Protein AF-W5WDK4-F1 (afdb_monomer_lite)

Foldseek 3Di:
DDPVPADPVLVVLCQQLQWDWDWDDPQTKIFIFHPPVDPVGHTFKMWTWDAQPVDGPDIFIKIWGFAQDPDPCLLQLPDGTGIDIDPPDGHRDPNVRSVVNLQGTADLSVVNVVCVVVVWWKKWKWADDPVVLVVQCPDPPDPAWHRPPNRMIMHTSSRLRRQSSHVVDPFHATPQRFTRRDPPDGTIRIDMDID

pLDDT: mean 88.25, std 6.99, range [55.81, 96.75]

Organism: NCBI:txid1449976

Secondary structure (DSSP, 8-state):
--GGG--HHHHHHHHHTTEEEEEETTTTEEEEEE--SSTT-EEEEEEEEEE-SSSTT-EEEEEEEE----STTGGGT-SPPPEEE-SS--BSSHHHHHHHHHHH---THHHHHHHHHHT--EEEEEE--HHHHHHHHH--SSS-EEE-STTEEEEEHHHHHHHHH-TTSSSEE-TT-EEESSTTSPPEEPEEEE-

Structure (mmCIF, N/CA/C/O backbone):
data_AF-W5WDK4-F1
#
_entry.id   AF-W5WDK4-F1
#
loop_
_atom_site.group_PDB
_atom_site.id
_atom_site.type_symbol
_atom_site.label_atom_id
_atom_site.label_alt_id
_atom_site.label_comp_id
_atom_site.label_asym_id
_atom_site.label_entity_id
_atom_site.label_seq_id
_atom_site.pdbx_PDB_ins_code
_atom_site.Cartn_x
_atom_site.Cartn_y
_atom_site.Cartn_z
_atom_site.occupancy
_atom_site.B_iso_or_equiv
_atom_site.auth_seq_id
_atom_site.auth_comp_id
_atom_site.auth_asym_id
_atom_site.auth_atom_id
_atom_site.pdbx_PDB_model_num
ATOM 1 N N . MET A 1 1 ? 22.096 -3.870 -14.229 1.00 55.81 1 MET A N 1
ATOM 2 C CA . MET A 1 1 ? 22.171 -3.497 -12.802 1.00 55.81 1 MET A CA 1
ATOM 3 C C . MET A 1 1 ? 21.581 -4.644 -11.995 1.00 55.81 1 MET A C 1
ATOM 5 O O . MET A 1 1 ? 20.632 -5.250 -12.476 1.00 55.81 1 MET A O 1
ATOM 9 N N . ASP A 1 2 ? 22.189 -5.008 -10.868 1.00 69.50 2 ASP A N 1
ATOM 10 C CA . ASP A 1 2 ? 21.739 -6.105 -9.997 1.00 69.50 2 ASP A CA 1
ATOM 11 C C . ASP A 1 2 ? 20.826 -5.530 -8.900 1.00 69.50 2 ASP A C 1
ATOM 13 O O . ASP A 1 2 ? 21.158 -4.492 -8.326 1.00 69.50 2 ASP A O 1
ATOM 17 N N . ILE A 1 3 ? 19.711 -6.197 -8.581 1.00 75.00 3 ILE A N 1
ATOM 18 C CA . ILE A 1 3 ? 18.803 -5.829 -7.477 1.00 75.00 3 ILE A CA 1
ATOM 19 C C . ILE A 1 3 ? 19.527 -5.693 -6.126 1.00 75.00 3 ILE A C 1
ATOM 21 O O . ILE A 1 3 ? 19.035 -5.036 -5.210 1.00 75.00 3 ILE A O 1
ATOM 25 N N . ASN A 1 4 ? 20.719 -6.281 -5.995 1.00 75.31 4 ASN A N 1
ATOM 26 C CA . ASN A 1 4 ? 21.566 -6.158 -4.809 1.00 75.31 4 ASN A CA 1
ATOM 27 C C . ASN A 1 4 ? 22.153 -4.744 -4.607 1.00 75.31 4 ASN A C 1
ATOM 29 O O . ASN A 1 4 ? 22.587 -4.408 -3.499 1.00 75.31 4 ASN A O 1
ATOM 33 N N . HIS A 1 5 ? 22.138 -3.895 -5.639 1.00 82.38 5 HIS A N 1
ATOM 34 C CA . HIS A 1 5 ? 22.737 -2.557 -5.623 1.00 82.38 5 HIS A CA 1
ATOM 35 C C . HIS A 1 5 ? 21.748 -1.401 -5.452 1.00 82.38 5 HIS A C 1
ATOM 37 O O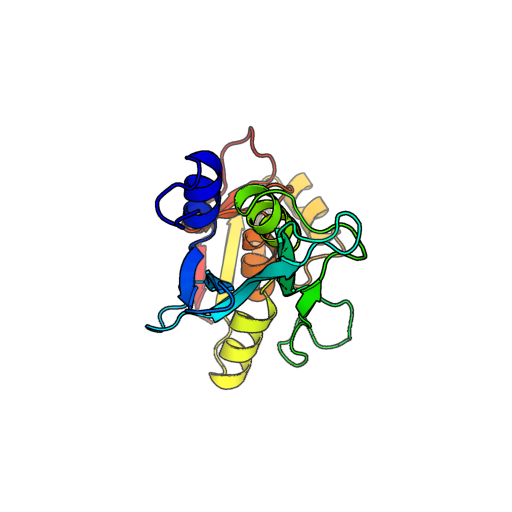 . HIS A 1 5 ? 22.165 -0.253 -5.569 1.00 82.38 5 HIS A O 1
ATOM 43 N N . LEU A 1 6 ? 20.491 -1.680 -5.092 1.00 87.12 6 LEU A N 1
ATOM 44 C CA . LEU A 1 6 ? 19.525 -0.625 -4.779 1.00 87.12 6 LEU A CA 1
ATOM 45 C C . LEU A 1 6 ? 20.029 0.300 -3.671 1.00 87.12 6 LEU A C 1
ATOM 47 O O . LEU A 1 6 ? 20.696 -0.145 -2.721 1.00 87.12 6 LEU A O 1
ATOM 51 N N . ASP A 1 7 ? 19.660 1.573 -3.777 1.00 89.19 7 ASP A N 1
ATOM 52 C CA . ASP A 1 7 ? 19.953 2.563 -2.753 1.00 89.19 7 ASP A CA 1
ATOM 53 C C . ASP A 1 7 ? 19.274 2.232 -1.409 1.00 89.19 7 ASP A C 1
ATOM 55 O O . ASP A 1 7 ? 18.382 1.380 -1.293 1.00 89.19 7 ASP A O 1
ATOM 59 N N . GLN A 1 8 ? 19.752 2.882 -0.346 1.00 89.69 8 GLN A N 1
ATOM 60 C CA . GLN A 1 8 ? 19.240 2.640 1.001 1.00 89.69 8 GLN A CA 1
ATOM 61 C C . GLN A 1 8 ? 17.783 3.099 1.150 1.00 89.69 8 GLN A C 1
ATOM 63 O O . GLN A 1 8 ? 17.012 2.433 1.834 1.00 89.69 8 GLN A O 1
ATOM 68 N N . SER A 1 9 ? 17.391 4.177 0.465 1.00 88.50 9 SER A N 1
ATOM 69 C CA . SER A 1 9 ? 16.032 4.727 0.533 1.00 88.50 9 SER A CA 1
ATOM 70 C C . SER A 1 9 ? 14.993 3.725 0.027 1.00 88.50 9 SER A C 1
ATOM 72 O O . SER A 1 9 ? 13.988 3.477 0.685 1.00 88.50 9 SER A O 1
ATOM 74 N N . THR A 1 10 ? 15.263 3.091 -1.111 1.00 89.62 10 THR A N 1
ATOM 75 C CA . THR A 1 10 ? 14.410 2.071 -1.725 1.00 89.62 10 THR A CA 1
ATOM 76 C C . THR A 1 10 ? 14.316 0.838 -0.830 1.00 89.62 10 THR A C 1
ATOM 78 O O . THR A 1 10 ? 13.239 0.274 -0.643 1.00 89.62 10 THR A O 1
ATOM 81 N N . LYS A 1 11 ? 15.435 0.421 -0.224 1.00 91.31 11 LYS A N 1
ATOM 82 C CA . LYS A 1 11 ? 15.460 -0.694 0.737 1.00 91.31 11 LYS A CA 1
ATOM 83 C C . LYS A 1 11 ? 14.616 -0.400 1.978 1.00 91.31 11 LYS A C 1
ATOM 85 O O . LYS A 1 11 ? 13.889 -1.284 2.438 1.00 91.31 11 LYS A O 1
ATOM 90 N N . ASP A 1 12 ? 14.695 0.820 2.498 1.00 89.62 12 ASP A N 1
ATOM 91 C CA . ASP A 1 12 ? 13.922 1.249 3.661 1.00 89.62 12 ASP A CA 1
ATOM 92 C C . ASP A 1 12 ? 12.425 1.322 3.336 1.00 89.62 12 ASP A C 1
ATOM 94 O O . ASP A 1 12 ? 11.620 0.784 4.099 1.00 89.62 12 ASP A O 1
ATOM 98 N N . ASP A 1 13 ? 12.056 1.859 2.167 1.00 88.94 13 ASP A N 1
ATOM 99 C CA . ASP A 1 13 ? 10.672 1.878 1.676 1.00 88.94 13 ASP A CA 1
ATOM 100 C C . ASP A 1 13 ? 10.093 0.458 1.548 1.00 88.94 13 ASP A C 1
ATOM 102 O O . ASP A 1 13 ? 8.977 0.187 2.003 1.00 88.94 13 ASP A O 1
ATOM 106 N N . LEU A 1 14 ? 10.852 -0.480 0.966 1.00 91.31 14 LEU A N 1
ATOM 107 C CA . LEU A 1 14 ? 10.436 -1.882 0.855 1.00 91.31 14 LEU A CA 1
ATOM 108 C C . LEU A 1 14 ? 10.207 -2.495 2.241 1.00 91.31 14 LEU A C 1
ATOM 110 O O . LEU A 1 14 ? 9.162 -3.097 2.494 1.00 91.31 14 LEU A O 1
ATOM 114 N N . LYS A 1 15 ? 11.147 -2.296 3.171 1.00 90.50 15 LYS A N 1
ATOM 115 C CA . LYS A 1 15 ? 11.048 -2.816 4.540 1.00 90.50 15 LYS A CA 1
ATOM 116 C C . LYS A 1 15 ? 9.851 -2.229 5.290 1.00 90.50 15 LYS A C 1
ATOM 118 O O . LYS A 1 15 ? 9.112 -2.979 5.928 1.00 90.50 15 LYS A O 1
ATOM 123 N N . GLN A 1 16 ? 9.630 -0.919 5.193 1.00 88.06 16 GLN A N 1
ATOM 124 C CA . GLN A 1 16 ? 8.521 -0.223 5.853 1.00 88.06 16 GLN A CA 1
ATOM 125 C C . GLN A 1 16 ? 7.157 -0.753 5.400 1.00 88.06 16 GLN A C 1
ATOM 127 O O . GLN A 1 16 ? 6.205 -0.768 6.179 1.00 88.06 16 GLN A O 1
ATOM 132 N N . ARG A 1 17 ? 7.071 -1.237 4.161 1.00 87.06 17 ARG A N 1
ATOM 133 C CA . ARG A 1 17 ? 5.850 -1.773 3.548 1.00 87.06 17 ARG A CA 1
ATOM 134 C C . ARG A 1 17 ? 5.754 -3.301 3.611 1.00 87.06 17 ARG A C 1
ATOM 136 O O . ARG A 1 17 ? 4.802 -3.863 3.073 1.00 87.06 17 ARG A O 1
ATOM 143 N N . ASN A 1 18 ? 6.707 -3.970 4.268 1.00 89.94 18 ASN A N 1
ATOM 144 C CA . ASN A 1 18 ? 6.828 -5.432 4.314 1.00 89.94 18 ASN A CA 1
ATOM 145 C C . ASN A 1 18 ? 6.900 -6.070 2.909 1.00 89.94 18 ASN A C 1
ATOM 147 O O . ASN A 1 18 ? 6.212 -7.052 2.603 1.00 89.94 18 ASN A O 1
ATOM 151 N N . LEU A 1 19 ? 7.713 -5.466 2.040 1.00 92.12 19 LEU A N 1
ATOM 152 C CA . LEU A 1 19 ? 7.921 -5.870 0.656 1.00 92.12 19 LEU A CA 1
ATOM 153 C C . LEU A 1 19 ? 9.289 -6.520 0.457 1.00 92.12 19 LEU A C 1
ATOM 155 O O . LEU A 1 19 ? 10.251 -6.234 1.169 1.00 92.12 19 LEU A O 1
ATOM 159 N N . PHE A 1 20 ? 9.384 -7.355 -0.569 1.00 93.88 20 PHE A N 1
ATOM 160 C CA . PHE A 1 20 ? 10.636 -7.933 -1.036 1.00 93.88 20 PHE A CA 1
ATOM 161 C C . PHE A 1 20 ? 10.662 -8.030 -2.560 1.00 93.88 20 PHE A C 1
ATOM 163 O O . PHE A 1 20 ? 9.624 -7.987 -3.227 1.00 93.88 20 PHE A O 1
ATOM 170 N N . LEU A 1 21 ? 11.869 -8.172 -3.104 1.00 95.19 21 LEU A N 1
ATOM 171 C CA . LEU A 1 21 ? 12.097 -8.267 -4.540 1.00 95.19 21 LEU A CA 1
ATOM 172 C C . LEU A 1 21 ? 12.378 -9.700 -4.967 1.00 95.19 21 LEU A C 1
ATOM 174 O O . LEU A 1 21 ? 13.026 -10.467 -4.253 1.00 95.19 21 LEU A O 1
ATOM 178 N N . ARG A 1 22 ? 11.932 -10.042 -6.174 1.00 94.38 22 ARG A N 1
ATOM 179 C CA . ARG A 1 22 ? 12.285 -11.293 -6.841 1.00 94.38 22 ARG A CA 1
ATOM 180 C C . ARG A 1 22 ? 12.662 -11.022 -8.288 1.00 94.38 22 ARG A C 1
ATOM 182 O O . ARG A 1 22 ? 11.8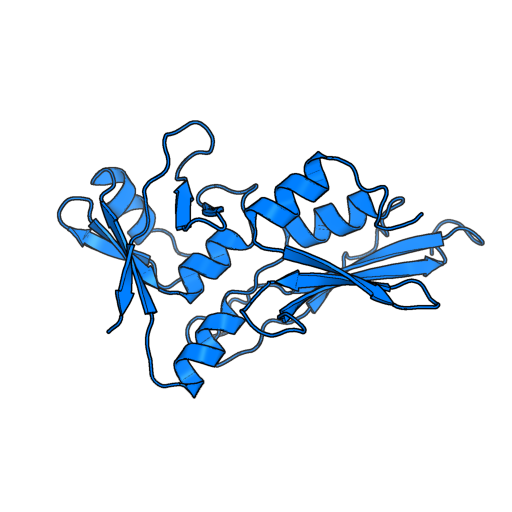20 -10.625 -9.084 1.00 94.38 22 ARG A O 1
ATOM 189 N N . GLN A 1 23 ? 13.911 -11.304 -8.635 1.00 93.00 23 GLN A N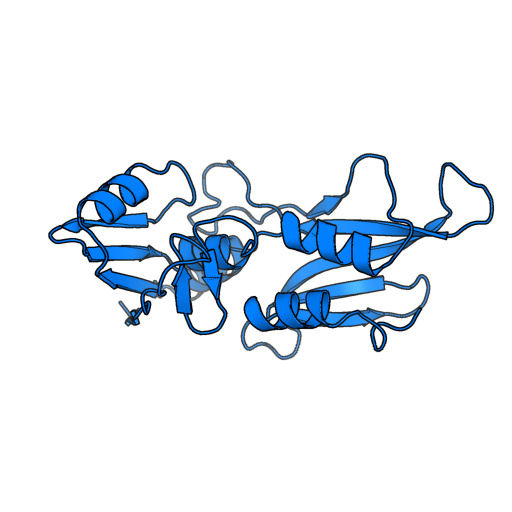 1
ATOM 190 C CA . GLN A 1 23 ? 14.383 -11.206 -10.012 1.00 93.00 23 GLN A CA 1
ATOM 191 C C . GLN A 1 23 ? 14.122 -12.511 -10.778 1.00 93.00 23 GLN A C 1
ATOM 193 O O . GLN A 1 23 ? 14.316 -13.612 -10.255 1.00 93.00 23 GLN A O 1
ATOM 198 N N . ARG A 1 24 ? 13.675 -12.382 -12.028 1.00 89.75 24 ARG A N 1
ATOM 199 C CA . ARG A 1 24 ? 13.556 -13.460 -13.018 1.00 89.75 24 ARG A CA 1
ATOM 200 C C . ARG A 1 24 ? 14.507 -13.181 -14.191 1.00 89.75 24 ARG A C 1
ATOM 202 O O . ARG A 1 24 ? 14.990 -12.061 -14.329 1.00 89.75 24 ARG A O 1
ATOM 209 N N . GLY A 1 25 ? 14.824 -14.235 -14.954 1.00 82.12 25 GLY A N 1
ATOM 210 C CA . GLY A 1 25 ? 15.817 -14.242 -16.044 1.00 82.12 25 GLY A CA 1
ATOM 211 C C . GLY A 1 25 ? 15.461 -13.337 -17.229 1.00 82.12 25 GLY A C 1
ATOM 212 O O . GLY A 1 25 ? 14.729 -12.385 -17.058 1.00 82.12 25 GLY A O 1
ATOM 213 N N . THR A 1 26 ? 15.991 -13.609 -18.422 1.00 76.19 26 THR A N 1
ATOM 214 C CA . THR A 1 26 ? 15.922 -12.704 -19.589 1.00 76.19 26 THR A CA 1
ATOM 215 C C . THR A 1 26 ? 14.559 -12.733 -20.322 1.00 76.19 26 THR A C 1
ATOM 217 O O . THR A 1 26 ? 14.106 -13.834 -20.644 1.00 76.19 26 THR A O 1
ATOM 220 N N . PRO A 1 27 ? 13.940 -11.575 -20.663 1.00 77.44 27 PRO A N 1
ATOM 221 C CA . PRO A 1 27 ? 14.368 -10.211 -20.322 1.00 77.44 27 PRO A CA 1
ATOM 222 C C . PRO A 1 27 ? 14.232 -9.955 -18.823 1.00 77.44 27 PRO A C 1
ATOM 224 O O . PRO A 1 27 ? 13.304 -10.463 -18.206 1.00 77.44 27 PRO A O 1
ATOM 227 N N . THR A 1 28 ? 15.166 -9.193 -18.246 1.00 90.06 28 THR A N 1
ATOM 228 C CA . THR A 1 28 ? 15.236 -8.989 -16.793 1.00 90.06 28 THR A CA 1
ATOM 229 C C . THR A 1 28 ? 13.916 -8.436 -16.263 1.00 90.06 28 THR A C 1
ATOM 231 O O . THR A 1 28 ? 13.545 -7.310 -16.586 1.00 90.06 28 THR A O 1
ATOM 234 N N . VAL A 1 29 ? 13.244 -9.216 -15.414 1.00 93.50 29 VAL A N 1
ATOM 235 C CA . VAL A 1 29 ? 12.039 -8.793 -14.688 1.00 93.50 29 VAL A CA 1
ATOM 236 C C . VAL A 1 29 ? 12.333 -8.787 -13.198 1.00 93.50 29 VAL A C 1
ATOM 238 O O . VAL A 1 29 ? 12.833 -9.778 -12.657 1.00 93.50 29 VAL A O 1
ATOM 241 N N . VAL A 1 30 ? 11.988 -7.698 -12.519 1.00 95.31 30 VAL A N 1
ATOM 242 C CA . VAL A 1 30 ? 12.080 -7.580 -11.063 1.00 95.31 30 VAL A CA 1
ATOM 243 C C . VAL A 1 30 ? 10.681 -7.389 -10.500 1.00 95.31 30 VAL A C 1
ATOM 245 O O . VAL A 1 30 ? 10.033 -6.370 -10.702 1.00 95.31 30 VAL A O 1
ATOM 248 N N . GLU A 1 31 ? 10.204 -8.413 -9.803 1.00 96.12 31 GLU A N 1
ATOM 249 C CA . GLU A 1 31 ? 8.898 -8.433 -9.155 1.00 96.12 31 GLU A CA 1
ATOM 250 C C . GLU A 1 31 ? 8.983 -7.814 -7.759 1.00 96.12 31 GLU A C 1
ATOM 252 O O . GLU A 1 31 ? 9.867 -8.173 -6.979 1.00 96.12 31 GLU A O 1
ATOM 257 N N . ILE A 1 32 ? 8.016 -6.965 -7.416 1.00 95.19 32 ILE A N 1
ATOM 258 C CA . ILE A 1 32 ? 7.822 -6.394 -6.081 1.00 95.19 32 ILE A CA 1
ATOM 259 C C . ILE A 1 32 ? 6.661 -7.132 -5.420 1.00 95.19 32 ILE A C 1
ATOM 261 O O . ILE A 1 32 ? 5.549 -7.197 -5.958 1.00 95.19 32 ILE A O 1
ATOM 265 N N . ARG A 1 33 ? 6.922 -7.725 -4.255 1.00 94.44 33 ARG A N 1
ATOM 266 C CA . ARG A 1 33 ? 5.990 -8.639 -3.591 1.00 94.44 33 ARG A CA 1
ATOM 267 C C . ARG A 1 33 ? 5.778 -8.275 -2.130 1.00 94.44 33 ARG A C 1
ATOM 269 O O . ARG A 1 33 ? 6.729 -7.926 -1.443 1.00 94.44 33 ARG A O 1
ATOM 276 N N . VAL A 1 34 ? 4.547 -8.413 -1.647 1.00 91.06 34 VAL A N 1
ATOM 277 C CA . VAL A 1 34 ? 4.192 -8.319 -0.222 1.00 91.06 34 VAL A CA 1
ATOM 278 C C . VAL A 1 34 ? 4.454 -9.658 0.451 1.00 91.06 34 VAL A C 1
ATOM 280 O O . VAL A 1 34 ? 4.031 -10.701 -0.054 1.00 91.06 34 VAL A O 1
ATOM 283 N N . ALA A 1 35 ? 5.105 -9.638 1.614 1.00 88.75 35 ALA A N 1
ATOM 284 C CA . ALA A 1 35 ? 5.207 -10.808 2.478 1.00 88.75 35 ALA A CA 1
ATOM 285 C C . ALA A 1 35 ? 3.873 -11.040 3.214 1.00 88.75 35 ALA A C 1
ATOM 287 O O . ALA A 1 35 ? 3.659 -10.579 4.333 1.00 88.75 35 ALA A O 1
ATOM 288 N N . ASP A 1 36 ? 2.964 -11.766 2.565 1.00 82.75 36 ASP A N 1
ATOM 289 C CA . ASP A 1 36 ? 1.619 -12.111 3.054 1.00 82.75 36 ASP A CA 1
ATOM 290 C C . ASP A 1 36 ? 1.581 -13.383 3.929 1.00 82.75 36 ASP A C 1
ATOM 292 O O . ASP A 1 36 ? 0.513 -13.870 4.295 1.00 82.75 36 ASP A O 1
ATOM 296 N N . GLY A 1 37 ? 2.752 -13.931 4.268 1.00 81.69 37 GLY A N 1
ATOM 297 C CA . GLY A 1 37 ? 2.908 -15.196 4.988 1.00 81.69 37 GLY A CA 1
ATOM 298 C C . GLY A 1 37 ? 3.040 -16.421 4.078 1.00 81.69 37 GLY A C 1
ATOM 299 O O . GLY A 1 37 ? 3.415 -17.489 4.564 1.00 81.69 37 GLY A O 1
ATOM 300 N N . SER A 1 38 ? 2.802 -16.288 2.767 1.00 85.56 38 SER A N 1
ATOM 301 C CA . SER A 1 38 ? 3.130 -17.334 1.797 1.00 85.56 38 SER A CA 1
ATOM 302 C C . SER A 1 38 ? 4.621 -17.290 1.414 1.00 85.56 38 SER A C 1
ATOM 304 O O . SER A 1 38 ? 5.216 -16.209 1.378 1.00 85.56 38 SER A O 1
ATOM 306 N N . PRO A 1 39 ? 5.250 -18.429 1.054 1.00 85.62 39 PRO A N 1
ATOM 307 C CA . PRO A 1 39 ? 6.644 -18.442 0.595 1.00 85.62 39 PRO A CA 1
ATOM 308 C C . PRO A 1 39 ? 6.880 -17.626 -0.681 1.00 85.62 39 PRO A C 1
ATOM 310 O O . PRO A 1 39 ? 7.991 -17.173 -0.940 1.00 85.62 39 PRO A O 1
ATOM 313 N N . SER A 1 40 ? 5.845 -17.472 -1.510 1.00 89.25 40 SER A N 1
ATOM 314 C CA . SER A 1 40 ? 5.918 -16.722 -2.762 1.00 89.25 40 SER A CA 1
ATOM 315 C C . SER A 1 40 ? 5.633 -15.236 -2.595 1.00 89.25 40 SER A C 1
ATOM 317 O O . SER A 1 40 ? 5.986 -14.476 -3.496 1.00 89.25 40 SER A O 1
ATOM 319 N N . GLY A 1 41 ? 4.979 -14.823 -1.509 1.00 91.31 41 GLY A N 1
ATOM 320 C CA . GLY A 1 41 ? 4.383 -13.497 -1.378 1.00 91.31 41 GLY A CA 1
ATOM 321 C C . GLY A 1 41 ? 3.317 -13.201 -2.439 1.00 91.31 41 GLY A C 1
ATOM 322 O O . GLY A 1 41 ? 3.123 -13.958 -3.400 1.00 91.31 41 GLY A O 1
ATOM 323 N N . PHE A 1 42 ? 2.682 -12.042 -2.305 1.00 91.00 42 PHE A N 1
ATOM 324 C CA . PHE A 1 42 ? 1.714 -11.533 -3.272 1.00 91.00 42 PHE A CA 1
ATOM 325 C C . PHE A 1 42 ? 2.351 -10.481 -4.187 1.00 91.00 42 PHE A C 1
ATOM 327 O O . PHE A 1 42 ? 3.002 -9.562 -3.701 1.00 91.00 42 PHE A O 1
ATOM 334 N N . LEU A 1 43 ? 2.167 -10.591 -5.505 1.00 93.56 43 LEU A N 1
ATOM 335 C CA . LEU A 1 43 ? 2.726 -9.649 -6.483 1.00 93.56 43 LEU A CA 1
ATOM 336 C C . LEU A 1 43 ? 1.972 -8.314 -6.451 1.00 93.56 43 LEU A C 1
ATOM 338 O O . LEU A 1 43 ? 0.780 -8.288 -6.727 1.00 93.56 43 LEU A O 1
ATOM 342 N N . ILE A 1 44 ? 2.652 -7.199 -6.198 1.00 93.06 44 ILE A N 1
ATOM 343 C CA . ILE A 1 44 ? 2.022 -5.862 -6.232 1.00 93.06 44 ILE A CA 1
ATOM 344 C C . ILE A 1 44 ? 2.501 -4.993 -7.389 1.00 93.06 44 ILE A C 1
ATOM 346 O O . ILE A 1 44 ? 1.897 -3.967 -7.679 1.00 93.06 44 ILE A O 1
ATOM 350 N N . GLY A 1 45 ? 3.545 -5.434 -8.079 1.00 94.69 45 GLY A N 1
ATOM 351 C CA . GLY A 1 45 ? 4.017 -4.827 -9.308 1.00 94.69 45 GLY A CA 1
ATOM 352 C C . GLY A 1 45 ? 5.292 -5.491 -9.799 1.00 94.69 45 GLY A C 1
ATOM 353 O O . GLY A 1 45 ? 5.860 -6.347 -9.115 1.00 94.69 45 GLY A O 1
ATOM 354 N N . TRP A 1 46 ? 5.736 -5.121 -10.988 1.00 96.12 46 TRP A N 1
ATOM 355 C CA . TRP A 1 46 ? 7.022 -5.544 -11.524 1.00 96.12 46 TRP A CA 1
ATOM 356 C C . TRP A 1 46 ? 7.586 -4.484 -12.457 1.00 96.12 46 TRP A C 1
ATOM 358 O O . TRP A 1 46 ? 6.844 -3.714 -13.059 1.00 96.12 46 TRP A O 1
ATOM 368 N N . VAL A 1 47 ? 8.905 -4.485 -12.590 1.00 95.06 47 VAL A N 1
ATOM 369 C CA . VAL A 1 47 ? 9.613 -3.725 -13.617 1.00 95.06 47 VAL A CA 1
ATOM 370 C C . VAL A 1 47 ? 10.237 -4.702 -14.599 1.00 95.06 47 VAL A C 1
ATOM 372 O O . VAL A 1 47 ? 10.750 -5.752 -14.199 1.00 95.06 47 VAL A O 1
ATOM 375 N N . GLU A 1 48 ? 10.179 -4.383 -15.880 1.00 94.25 48 GLU A N 1
ATOM 376 C CA . GLU A 1 48 ? 10.784 -5.163 -16.953 1.00 94.25 48 GLU A CA 1
ATOM 377 C C . GLU A 1 48 ? 11.727 -4.288 -17.771 1.00 94.25 48 GLU A C 1
ATOM 379 O O . GLU A 1 48 ? 11.438 -3.126 -18.055 1.00 94.25 48 GLU A O 1
ATOM 384 N N . GLN A 1 49 ? 12.876 -4.851 -18.132 1.00 92.75 49 GLN A N 1
ATOM 385 C CA . GLN A 1 49 ? 13.827 -4.175 -18.998 1.00 92.75 49 GLN A CA 1
ATOM 386 C C . GLN A 1 49 ? 13.394 -4.330 -20.459 1.00 92.75 49 GLN A C 1
ATOM 388 O O . GLN A 1 49 ? 13.264 -5.452 -20.956 1.00 92.75 49 GLN A O 1
ATOM 393 N N . VAL A 1 50 ? 13.197 -3.208 -21.142 1.00 91.94 50 VAL A N 1
ATOM 394 C CA . VAL A 1 50 ? 12.693 -3.121 -22.520 1.00 91.94 50 VAL A CA 1
ATOM 395 C C . VAL A 1 50 ? 13.579 -2.196 -23.353 1.00 91.94 50 VAL A C 1
ATOM 397 O O . VAL A 1 50 ? 14.416 -1.485 -22.804 1.00 91.94 50 VAL A O 1
ATOM 400 N N . GLU A 1 51 ? 13.453 -2.252 -24.679 1.00 90.88 51 GLU A N 1
ATOM 401 C CA . GLU A 1 51 ? 14.109 -1.280 -25.560 1.00 90.88 51 GLU A CA 1
ATOM 402 C C . GLU A 1 51 ? 13.402 0.070 -25.452 1.00 90.88 51 GLU A C 1
ATOM 404 O O . GLU A 1 51 ? 12.176 0.127 -25.554 1.00 90.88 51 GLU A O 1
ATOM 409 N N . ASP A 1 52 ? 14.193 1.123 -25.260 1.00 88.25 52 ASP A N 1
ATOM 410 C CA . ASP A 1 52 ? 13.702 2.488 -25.125 1.00 88.25 52 ASP A CA 1
ATOM 411 C C . ASP A 1 52 ? 13.062 2.947 -26.453 1.00 88.25 52 ASP A C 1
ATOM 413 O O . ASP A 1 52 ? 13.733 2.972 -27.493 1.00 88.25 52 ASP A O 1
ATOM 417 N N . PRO A 1 53 ? 11.769 3.324 -26.463 1.00 84.12 53 PRO A N 1
ATOM 418 C CA . PRO A 1 53 ? 11.070 3.716 -27.682 1.00 84.12 53 PRO A CA 1
ATOM 419 C C . PRO A 1 53 ? 11.554 5.057 -28.252 1.00 84.12 53 PRO A C 1
ATOM 421 O O . PRO A 1 53 ? 11.275 5.356 -29.416 1.00 84.12 53 PRO A O 1
ATOM 424 N N . LEU A 1 54 ? 12.240 5.880 -27.453 1.00 86.75 54 LEU A N 1
ATOM 425 C CA . LEU A 1 54 ? 12.745 7.199 -27.836 1.00 86.75 54 LEU A CA 1
ATOM 426 C C . LEU A 1 54 ? 14.209 7.154 -28.283 1.00 86.75 54 LEU A C 1
ATOM 428 O O . LEU A 1 54 ? 14.622 7.991 -29.092 1.00 86.75 54 LEU A O 1
ATOM 432 N N . ILE A 1 55 ? 14.989 6.194 -27.781 1.00 88.62 55 ILE A N 1
ATOM 433 C CA . ILE A 1 55 ? 16.426 6.084 -28.047 1.00 88.62 55 ILE A CA 1
ATOM 434 C C . ILE A 1 55 ? 16.753 4.659 -28.540 1.00 88.62 55 ILE A C 1
ATOM 436 O O . ILE A 1 55 ? 16.953 3.740 -27.748 1.00 88.62 55 ILE A O 1
ATOM 440 N N . PRO A 1 56 ? 16.853 4.445 -29.868 1.00 88.88 56 PRO A N 1
ATOM 441 C CA . PRO A 1 56 ? 17.135 3.125 -30.426 1.00 88.88 56 PRO A CA 1
ATOM 442 C C . PRO A 1 56 ? 18.427 2.502 -29.884 1.00 88.88 56 PRO A C 1
ATOM 444 O O . PRO A 1 56 ? 19.479 3.149 -29.855 1.00 88.88 56 PRO A O 1
ATOM 447 N N . GLY A 1 57 ? 18.367 1.219 -29.517 1.00 89.50 57 GLY A N 1
ATOM 448 C CA . GLY A 1 57 ? 19.517 0.474 -29.000 1.00 89.50 57 GLY A CA 1
ATOM 449 C C . GLY A 1 57 ? 19.873 0.744 -27.533 1.00 89.50 57 GLY A C 1
ATOM 450 O O . GLY A 1 57 ? 20.850 0.167 -27.047 1.00 89.50 57 GLY A O 1
ATOM 451 N N . THR A 1 58 ? 19.106 1.569 -26.814 1.00 90.38 58 THR A N 1
ATOM 452 C CA . THR A 1 58 ? 19.205 1.676 -25.352 1.00 90.38 58 THR A CA 1
ATOM 453 C C . THR A 1 58 ? 18.078 0.917 -24.668 1.00 90.38 58 THR A C 1
ATOM 455 O O . THR A 1 58 ? 17.052 0.604 -25.266 1.00 90.38 58 THR A O 1
ATOM 458 N N . LEU A 1 59 ? 18.305 0.562 -23.405 1.00 90.94 59 LEU A N 1
ATOM 459 C CA . LEU A 1 59 ? 17.327 -0.142 -22.586 1.00 90.94 59 LEU A CA 1
ATOM 460 C C . LEU A 1 59 ? 16.779 0.804 -21.527 1.00 90.94 59 LEU A C 1
ATOM 462 O O . LEU A 1 59 ? 17.561 1.505 -20.885 1.00 90.94 59 LEU A O 1
ATOM 466 N N . ALA A 1 60 ? 15.476 0.733 -21.297 1.00 92.38 60 AL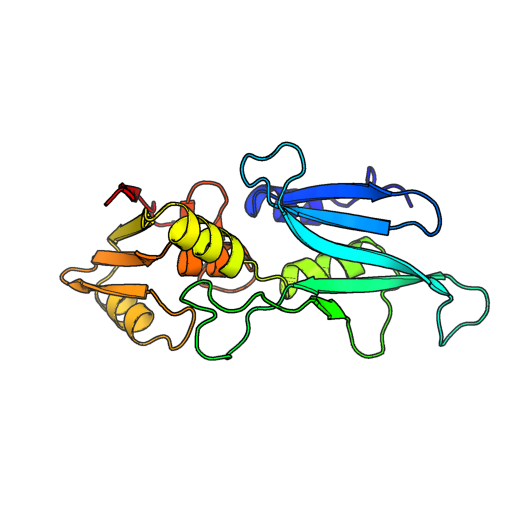A A N 1
ATOM 467 C CA . ALA A 1 60 ? 14.788 1.421 -20.219 1.00 92.38 60 ALA A CA 1
ATOM 468 C C . ALA A 1 60 ? 13.966 0.423 -19.388 1.00 92.38 60 ALA A C 1
ATOM 470 O O . ALA A 1 60 ? 13.907 -0.779 -19.683 1.00 92.38 60 ALA A O 1
ATOM 471 N N . TRP A 1 61 ? 13.391 0.906 -18.292 1.00 93.12 61 TRP A N 1
ATOM 472 C CA . TRP A 1 61 ? 12.588 0.107 -17.376 1.00 93.12 61 TRP A CA 1
ATOM 473 C C . TRP A 1 61 ? 11.126 0.498 -17.488 1.00 93.12 61 TRP A C 1
ATOM 475 O O . TRP A 1 61 ? 10.738 1.618 -17.161 1.00 93.12 61 TRP A O 1
ATOM 485 N N . ARG A 1 62 ? 10.306 -0.461 -17.910 1.00 93.75 62 ARG A N 1
ATOM 486 C CA . ARG A 1 62 ? 8.857 -0.323 -17.889 1.00 93.75 62 ARG A CA 1
ATOM 487 C C . ARG A 1 62 ? 8.323 -0.887 -16.593 1.00 93.75 62 ARG A C 1
ATOM 489 O O . ARG A 1 62 ? 8.641 -2.017 -16.222 1.00 93.75 62 ARG A O 1
ATOM 496 N N . ASP A 1 63 ? 7.506 -0.106 -15.918 1.00 94.44 63 ASP A N 1
ATOM 497 C CA . ASP A 1 63 ? 6.965 -0.453 -14.623 1.00 94.44 63 ASP A CA 1
ATOM 498 C C . ASP A 1 63 ? 5.474 -0.798 -14.724 1.00 94.44 63 ASP A C 1
ATOM 500 O O . ASP A 1 63 ? 4.760 -0.315 -15.600 1.00 94.44 63 ASP A O 1
ATOM 504 N N . HIS A 1 64 ? 5.014 -1.681 -13.843 1.00 94.75 64 HIS A N 1
ATOM 505 C CA . HIS A 1 64 ? 3.633 -2.147 -13.776 1.00 94.75 64 HIS A CA 1
ATOM 506 C C . HIS A 1 64 ? 3.224 -2.221 -12.310 1.00 94.75 64 HIS A C 1
ATOM 508 O O . HIS A 1 64 ? 3.825 -2.969 -11.536 1.00 94.75 64 HIS A O 1
ATOM 514 N N . ALA A 1 65 ? 2.200 -1.471 -11.914 1.00 92.81 65 ALA A N 1
ATOM 515 C CA . ALA A 1 65 ? 1.764 -1.358 -10.525 1.00 92.81 65 ALA A CA 1
ATOM 516 C C . ALA A 1 65 ? 0.310 -1.807 -10.362 1.00 92.81 65 ALA A C 1
ATOM 518 O O . ALA A 1 65 ? -0.560 -1.426 -11.144 1.00 92.81 65 ALA A O 1
ATOM 519 N N . ARG A 1 66 ? 0.023 -2.585 -9.313 1.00 92.19 66 ARG A N 1
ATOM 520 C CA . ARG A 1 66 ? -1.351 -2.919 -8.919 1.00 92.19 66 ARG A CA 1
ATOM 521 C C . ARG A 1 66 ? -2.023 -1.675 -8.351 1.00 92.19 66 ARG A C 1
ATOM 523 O O . ARG A 1 66 ? -1.475 -1.085 -7.425 1.00 92.19 66 ARG A O 1
ATOM 530 N N . ARG A 1 67 ? -3.193 -1.275 -8.848 1.00 89.06 67 ARG A N 1
ATOM 531 C CA . ARG A 1 67 ? -3.864 -0.045 -8.387 1.00 89.06 67 ARG A CA 1
ATOM 532 C C . ARG A 1 67 ? -5.245 -0.319 -7.822 1.00 89.06 67 ARG A C 1
ATOM 534 O O . ARG A 1 67 ? -6.018 -1.091 -8.380 1.00 89.06 67 ARG A O 1
ATOM 541 N N . ALA A 1 68 ? -5.570 0.360 -6.725 1.00 87.38 68 ALA A N 1
ATOM 542 C CA . ALA A 1 68 ? -6.930 0.363 -6.215 1.00 87.38 68 ALA A CA 1
ATOM 543 C C . ALA A 1 68 ? -7.876 0.924 -7.280 1.00 87.38 68 ALA A C 1
ATOM 545 O O . ALA A 1 68 ? -7.508 1.805 -8.056 1.00 87.38 68 ALA A O 1
ATOM 546 N N . THR A 1 69 ? -9.101 0.410 -7.304 1.00 85.69 69 THR A N 1
ATOM 547 C CA . THR A 1 69 ? -10.123 0.833 -8.259 1.00 85.69 69 THR A CA 1
ATOM 548 C C . THR A 1 69 ? -11.366 1.319 -7.532 1.00 85.69 69 THR A C 1
ATOM 550 O O . THR A 1 69 ? -11.757 0.781 -6.495 1.00 85.69 69 THR A O 1
ATOM 553 N N . LEU A 1 70 ? -12.026 2.311 -8.129 1.00 84.38 70 LEU A N 1
ATOM 554 C CA . LEU A 1 70 ? -13.316 2.831 -7.677 1.00 84.38 70 LEU A CA 1
ATOM 555 C C . LEU A 1 70 ? -14.479 1.878 -7.996 1.00 84.38 70 LEU A C 1
ATOM 557 O O . LEU A 1 70 ? -15.631 2.161 -7.663 1.00 84.38 70 LEU A O 1
ATOM 561 N N . GLN A 1 71 ? -14.210 0.747 -8.660 1.00 86.75 71 GLN A N 1
ATOM 562 C CA . GLN A 1 71 ? -15.245 -0.210 -9.021 1.00 86.75 71 GLN A CA 1
ATOM 563 C C . GLN A 1 71 ? -15.987 -0.725 -7.781 1.00 86.75 71 GLN A C 1
ATOM 565 O O . GLN A 1 71 ? -15.401 -1.182 -6.792 1.00 86.75 71 GLN A O 1
ATOM 570 N N . ALA A 1 72 ? -17.319 -0.703 -7.862 1.00 84.81 72 ALA A N 1
ATOM 571 C CA . ALA A 1 72 ? -18.182 -1.201 -6.803 1.00 84.81 72 ALA A CA 1
ATOM 572 C C . ALA A 1 72 ? -17.820 -2.653 -6.443 1.00 84.81 72 ALA A C 1
ATOM 574 O O . ALA A 1 72 ? -17.894 -3.558 -7.270 1.00 84.81 72 ALA A O 1
ATOM 575 N N . GLY A 1 73 ? -17.457 -2.877 -5.178 1.00 84.88 73 GLY A N 1
ATOM 576 C CA . GLY A 1 73 ? -17.080 -4.196 -4.665 1.00 84.88 73 GLY A CA 1
ATOM 577 C C . GLY A 1 73 ? -15.583 -4.408 -4.440 1.00 84.88 73 GLY A C 1
ATOM 578 O O . GLY A 1 73 ? -15.252 -5.370 -3.745 1.00 84.88 73 GLY A O 1
ATOM 579 N N . TYR A 1 74 ? -14.708 -3.511 -4.910 1.00 86.62 74 TYR A N 1
ATOM 580 C CA . TYR A 1 74 ? -13.269 -3.545 -4.604 1.00 86.62 74 TYR A CA 1
ATOM 581 C C . TYR A 1 74 ? -13.016 -3.599 -3.093 1.00 86.62 74 TYR A C 1
ATOM 583 O O . TYR A 1 74 ? -12.467 -4.571 -2.578 1.00 86.62 74 TYR A O 1
ATOM 591 N N . TRP A 1 75 ? -13.595 -2.648 -2.354 1.00 84.44 75 TRP A N 1
ATOM 592 C CA . TRP A 1 75 ? -13.514 -2.560 -0.890 1.00 84.44 75 TRP A CA 1
ATOM 593 C C . TRP A 1 75 ? -14.135 -3.751 -0.132 1.00 84.44 75 TRP A C 1
ATOM 595 O O . TRP A 1 75 ? -14.104 -3.799 1.093 1.00 84.44 75 TRP A O 1
ATOM 605 N N . ARG A 1 76 ? -14.742 -4.705 -0.850 1.00 82.81 76 ARG A N 1
ATOM 606 C CA . ARG A 1 76 ? -15.333 -5.943 -0.318 1.00 82.81 76 ARG A CA 1
ATOM 607 C C . ARG A 1 76 ? -14.658 -7.206 -0.875 1.00 82.81 76 ARG A C 1
ATOM 609 O O . ARG A 1 76 ? -15.234 -8.287 -0.756 1.00 82.81 76 ARG A O 1
ATOM 616 N N . GLY A 1 77 ? -13.509 -7.076 -1.546 1.00 81.81 77 GLY A N 1
ATOM 617 C CA . GLY A 1 77 ? -12.769 -8.204 -2.126 1.00 81.81 77 GLY A CA 1
ATOM 618 C C . GLY A 1 77 ? -13.541 -8.950 -3.218 1.00 81.81 77 GLY A C 1
ATOM 619 O O . GLY A 1 77 ? -13.446 -10.176 -3.324 1.00 81.81 77 GLY A O 1
ATOM 620 N N . ARG A 1 78 ? -14.395 -8.235 -3.968 1.00 84.50 78 ARG A N 1
ATOM 621 C CA . ARG A 1 78 ? -15.186 -8.790 -5.087 1.00 84.50 78 ARG A CA 1
ATOM 622 C C . ARG A 1 78 ? -14.601 -8.478 -6.459 1.00 84.50 78 ARG A C 1
ATOM 624 O O . ARG A 1 78 ? -15.090 -9.009 -7.449 1.00 84.50 78 ARG A O 1
ATOM 631 N N . VAL A 1 79 ? -13.627 -7.581 -6.498 1.00 84.06 79 VAL A N 1
ATOM 632 C CA . VAL A 1 79 ? -12.965 -7.101 -7.703 1.00 84.06 79 VAL A CA 1
ATOM 633 C C . VAL A 1 79 ? -11.478 -7.141 -7.418 1.00 84.06 79 VAL A C 1
ATOM 635 O O . VAL A 1 79 ? -11.042 -6.578 -6.413 1.00 84.06 79 VAL A O 1
ATOM 638 N N . ASP A 1 80 ? -10.737 -7.793 -8.301 1.00 84.31 80 ASP A N 1
ATOM 639 C CA . ASP A 1 80 ? -9.283 -7.775 -8.270 1.00 84.31 80 ASP A CA 1
ATOM 640 C C . ASP A 1 80 ? -8.792 -6.459 -8.878 1.00 84.31 80 ASP A C 1
ATOM 642 O O . ASP A 1 80 ? -9.269 -6.037 -9.936 1.00 84.31 80 ASP A O 1
ATOM 646 N N . ALA A 1 81 ? -7.840 -5.804 -8.218 1.00 87.56 81 ALA A N 1
ATOM 647 C CA . ALA A 1 81 ? -7.194 -4.624 -8.772 1.00 87.56 81 ALA A CA 1
ATOM 648 C C . ALA A 1 81 ? -6.445 -4.959 -10.080 1.00 87.56 81 ALA A C 1
ATOM 650 O O . ALA A 1 81 ? -5.762 -5.993 -10.150 1.00 87.56 81 ALA A O 1
ATOM 651 N N . PRO A 1 82 ? -6.534 -4.094 -11.107 1.00 91.38 82 PRO A N 1
ATOM 652 C CA . PRO A 1 82 ? -5.718 -4.223 -12.306 1.00 91.38 82 PRO A CA 1
ATOM 653 C C . PRO A 1 82 ? -4.249 -3.893 -12.012 1.00 91.38 82 PRO A C 1
ATOM 655 O O . PRO A 1 82 ? -3.921 -3.290 -10.985 1.00 91.38 82 PRO A O 1
ATOM 658 N N . TYR A 1 83 ? -3.377 -4.292 -12.937 1.00 92.81 83 TYR A N 1
ATOM 659 C CA . TYR A 1 83 ? -2.022 -3.759 -13.037 1.00 92.81 83 TYR A CA 1
ATOM 660 C C . TYR A 1 83 ? -1.977 -2.782 -14.202 1.00 92.81 83 TYR A C 1
ATOM 662 O O . TYR A 1 83 ? -2.346 -3.160 -15.313 1.00 92.81 83 TYR A O 1
ATOM 670 N N . ASP A 1 84 ? -1.485 -1.577 -13.940 1.00 89.94 84 ASP A N 1
ATOM 671 C CA . ASP A 1 84 ? -1.334 -0.527 -14.942 1.00 89.94 84 ASP A CA 1
ATOM 672 C C . ASP A 1 84 ? 0.136 -0.101 -15.021 1.00 89.94 84 ASP A C 1
ATOM 674 O O . ASP A 1 84 ? 0.827 -0.037 -13.998 1.00 89.94 84 ASP A O 1
ATOM 678 N N . GLY A 1 85 ? 0.609 0.204 -16.230 1.00 85.25 85 GLY A N 1
ATOM 679 C CA . GLY A 1 85 ? 1.944 0.757 -16.456 1.00 85.25 85 GLY A CA 1
ATOM 680 C C . GLY A 1 85 ? 1.976 2.284 -16.427 1.00 85.25 85 GLY A C 1
ATOM 681 O O . GLY A 1 85 ? 0.939 2.943 -16.323 1.00 85.25 85 GLY A O 1
ATOM 682 N N . SER A 1 86 ? 3.165 2.880 -16.455 1.00 77.25 86 SER A N 1
ATOM 683 C CA . SER A 1 86 ? 3.318 4.303 -16.793 1.00 77.25 86 SER A CA 1
ATOM 684 C C . SER A 1 86 ? 2.981 4.530 -18.276 1.00 77.25 86 SER A C 1
ATOM 686 O O . SER A 1 86 ? 3.395 3.777 -19.159 1.00 77.25 86 SER A O 1
ATOM 688 N N . GLU A 1 87 ? 2.184 5.561 -18.574 1.00 69.69 87 GLU A N 1
ATOM 689 C CA . GLU A 1 87 ? 1.902 5.947 -19.958 1.00 69.69 87 GLU A CA 1
ATOM 690 C C . GLU A 1 87 ? 3.088 6.751 -20.515 1.00 69.69 87 GLU A C 1
ATOM 692 O O . GLU A 1 87 ? 3.197 7.955 -20.307 1.00 69.69 87 GLU A O 1
ATOM 697 N N . GLY A 1 88 ? 3.981 6.078 -21.244 1.00 62.44 88 GLY A N 1
ATOM 698 C CA . GLY A 1 88 ? 4.836 6.719 -22.249 1.00 62.44 88 GLY A CA 1
ATOM 699 C C . GLY A 1 88 ? 6.195 7.266 -21.804 1.00 62.44 88 GLY A C 1
ATOM 700 O O . GLY A 1 88 ? 6.904 7.792 -22.658 1.00 62.44 88 GLY A O 1
ATOM 701 N N . ILE A 1 89 ? 6.593 7.129 -20.537 1.00 69.12 89 ILE A N 1
ATOM 702 C CA . ILE A 1 89 ? 7.968 7.428 -20.106 1.00 69.12 89 ILE A CA 1
ATOM 703 C C . ILE A 1 89 ? 8.502 6.211 -19.367 1.00 69.12 89 ILE A C 1
ATOM 705 O O . ILE A 1 89 ? 8.100 5.932 -18.244 1.00 69.12 89 ILE A O 1
ATOM 709 N N . GLU A 1 90 ? 9.383 5.470 -20.030 1.00 83.94 90 GLU A N 1
ATOM 710 C CA . GLU A 1 90 ? 10.115 4.383 -19.394 1.00 83.94 90 GLU A CA 1
ATOM 711 C C . GLU A 1 90 ? 11.223 4.985 -18.528 1.00 83.94 90 GLU A C 1
ATOM 713 O O . GLU A 1 90 ? 11.867 5.967 -18.901 1.00 83.94 90 GLU A O 1
ATOM 718 N N . ALA A 1 91 ? 11.427 4.420 -17.344 1.00 88.00 91 ALA A N 1
ATOM 719 C CA . ALA A 1 91 ? 12.405 4.937 -16.408 1.00 88.00 91 ALA A CA 1
ATOM 720 C C . ALA A 1 91 ? 13.829 4.597 -16.867 1.00 88.00 91 ALA A C 1
ATOM 722 O O . ALA A 1 91 ? 14.132 3.461 -17.247 1.00 88.00 91 ALA A O 1
ATOM 723 N N . GLU A 1 92 ? 14.738 5.564 -16.753 1.00 88.12 92 GLU A N 1
ATOM 724 C CA . GLU A 1 92 ? 16.151 5.385 -17.115 1.00 88.12 92 GLU A CA 1
ATOM 725 C C . GLU A 1 92 ? 16.880 4.436 -16.145 1.00 88.12 92 GLU A C 1
ATOM 727 O O . GLU A 1 92 ? 17.916 3.852 -16.473 1.00 88.12 92 GLU A O 1
ATOM 732 N N . SER A 1 93 ? 16.335 4.259 -14.936 1.00 90.25 93 SER A N 1
ATOM 733 C CA . SER A 1 93 ? 16.902 3.417 -13.882 1.00 90.25 93 SER A CA 1
ATOM 734 C C . SER A 1 93 ? 15.864 2.492 -13.254 1.00 90.25 93 SER A C 1
ATOM 736 O O . SER A 1 93 ? 14.665 2.781 -13.226 1.00 90.25 93 SER A O 1
ATOM 738 N N . ILE A 1 94 ? 16.344 1.372 -12.711 1.00 91.25 94 ILE A N 1
ATOM 739 C CA . ILE A 1 94 ? 15.490 0.418 -12.004 1.00 91.25 94 ILE A CA 1
ATOM 740 C C . ILE A 1 94 ? 14.963 1.022 -10.697 1.00 91.25 94 ILE A C 1
ATOM 742 O O . ILE A 1 94 ? 13.826 0.763 -10.318 1.00 91.25 94 ILE A O 1
ATOM 746 N N . GLU A 1 95 ? 15.762 1.848 -10.021 1.00 91.44 95 GLU A N 1
ATOM 747 C CA . GLU A 1 95 ? 15.388 2.546 -8.793 1.00 91.44 95 GLU A CA 1
ATOM 748 C C . GLU A 1 95 ? 14.212 3.491 -9.034 1.00 91.44 95 GLU A C 1
ATOM 750 O O . GLU A 1 95 ? 13.244 3.471 -8.273 1.00 91.44 95 GLU A O 1
ATOM 755 N N . GLN A 1 96 ? 14.257 4.264 -10.123 1.00 90.94 96 GLN A N 1
ATOM 756 C CA . GLN A 1 96 ? 13.146 5.125 -10.516 1.00 90.94 96 GLN A CA 1
ATOM 757 C C . GLN A 1 96 ? 11.891 4.294 -10.807 1.00 90.94 96 GLN A C 1
ATOM 759 O O . GLN A 1 96 ? 10.842 4.574 -10.234 1.00 90.94 96 GLN A O 1
ATOM 764 N N . ALA A 1 97 ? 12.004 3.229 -11.606 1.00 92.75 97 ALA A N 1
ATOM 765 C CA . ALA A 1 97 ? 10.873 2.355 -11.922 1.00 92.75 97 ALA A CA 1
ATOM 766 C C . ALA A 1 97 ? 10.252 1.715 -10.663 1.00 92.75 97 ALA A C 1
ATOM 768 O O . ALA A 1 97 ? 9.033 1.660 -10.507 1.00 92.75 97 ALA A O 1
ATOM 769 N N . ILE A 1 98 ? 11.084 1.252 -9.722 1.00 92.94 98 ILE A N 1
ATOM 770 C CA . ILE A 1 98 ? 10.617 0.714 -8.438 1.00 92.94 98 ILE A CA 1
ATOM 771 C C . ILE A 1 98 ? 9.940 1.815 -7.621 1.00 92.94 98 ILE A C 1
ATOM 773 O O . ILE A 1 98 ? 8.869 1.572 -7.069 1.00 92.94 98 ILE A O 1
ATOM 777 N N . SER A 1 99 ? 10.526 3.013 -7.546 1.00 90.00 99 SER A N 1
ATOM 778 C CA . SER A 1 99 ? 9.924 4.149 -6.844 1.00 90.00 99 SER A CA 1
ATOM 779 C C . SER A 1 99 ? 8.543 4.488 -7.410 1.00 90.00 99 SER A C 1
ATOM 781 O O . SER A 1 99 ? 7.615 4.693 -6.635 1.00 90.00 99 SER A O 1
ATOM 783 N N . GLU A 1 100 ? 8.379 4.487 -8.733 1.00 90.31 100 GLU A N 1
ATOM 784 C CA . GLU A 1 100 ? 7.092 4.744 -9.391 1.00 90.31 100 GLU A CA 1
ATOM 785 C C . GLU A 1 100 ? 6.041 3.678 -9.060 1.00 90.31 100 GLU A C 1
ATOM 787 O O . GLU A 1 100 ? 4.880 4.012 -8.797 1.00 90.31 100 GLU A O 1
ATOM 792 N N . ILE A 1 101 ? 6.429 2.398 -8.985 1.00 92.25 101 ILE A N 1
ATOM 793 C CA . ILE A 1 101 ? 5.520 1.352 -8.500 1.00 92.25 101 ILE A CA 1
ATOM 794 C C . ILE A 1 101 ? 5.170 1.596 -7.043 1.00 92.25 101 ILE A C 1
ATOM 796 O O . ILE A 1 101 ? 4.000 1.526 -6.686 1.00 92.25 101 ILE A O 1
ATOM 800 N N . LEU A 1 102 ? 6.152 1.879 -6.190 1.00 90.56 102 LEU A N 1
ATOM 801 C CA . LEU A 1 102 ? 5.907 2.130 -4.776 1.00 90.56 102 LEU A CA 1
ATOM 802 C C . LEU A 1 102 ? 4.965 3.330 -4.587 1.00 90.56 102 LEU A C 1
ATOM 804 O O . LEU A 1 102 ? 4.078 3.280 -3.742 1.00 90.56 102 LEU A O 1
ATOM 808 N N . ASP A 1 103 ? 5.059 4.379 -5.389 1.00 87.19 103 ASP A N 1
ATOM 809 C CA . ASP A 1 103 ? 4.174 5.540 -5.250 1.00 87.19 103 ASP A CA 1
ATOM 810 C C . ASP A 1 103 ? 2.724 5.257 -5.686 1.00 87.19 103 ASP A C 1
ATOM 812 O O . ASP A 1 103 ? 1.797 5.932 -5.235 1.00 87.19 103 ASP A O 1
ATOM 816 N N . ARG A 1 104 ? 2.498 4.235 -6.524 1.00 87.12 104 ARG A N 1
ATOM 817 C CA . ARG A 1 104 ? 1.175 3.912 -7.090 1.00 87.12 104 ARG A CA 1
ATOM 818 C C . ARG A 1 104 ? 0.541 2.639 -6.531 1.00 87.12 104 ARG A C 1
ATOM 820 O O . ARG A 1 104 ? -0.683 2.493 -6.601 1.00 87.12 104 ARG A O 1
ATOM 827 N N . ALA A 1 105 ? 1.347 1.708 -6.027 1.00 89.50 105 ALA A N 1
ATOM 828 C CA . ALA A 1 105 ? 0.907 0.361 -5.715 1.00 89.50 105 ALA A CA 1
ATOM 829 C C . ALA A 1 105 ? -0.061 0.336 -4.530 1.00 89.50 105 ALA A C 1
ATOM 831 O O . ALA A 1 105 ? 0.228 0.791 -3.426 1.00 89.50 105 ALA A O 1
ATOM 832 N N . SER A 1 106 ? -1.215 -0.278 -4.749 1.00 86.69 106 SER A N 1
ATOM 833 C CA . SER A 1 106 ? -2.223 -0.561 -3.736 1.00 86.69 106 SER A CA 1
ATOM 834 C C . SER A 1 106 ? -2.626 -2.023 -3.846 1.00 86.69 106 SER A C 1
ATOM 836 O O . SER A 1 106 ? -2.888 -2.528 -4.933 1.00 86.69 106 SER A O 1
ATOM 838 N N . TYR A 1 107 ? -2.680 -2.709 -2.710 1.00 86.12 107 TYR A N 1
ATOM 839 C CA . TYR A 1 107 ? -2.947 -4.150 -2.648 1.00 86.12 107 TYR A CA 1
ATOM 840 C C . TYR A 1 107 ? -3.968 -4.497 -1.561 1.00 86.12 107 TYR A C 1
ATOM 842 O O . TYR A 1 107 ? -3.926 -5.563 -0.951 1.00 86.12 107 TYR A O 1
ATOM 850 N N . GLY A 1 108 ? -4.885 -3.566 -1.284 1.00 81.38 108 GLY A N 1
ATOM 851 C CA . GLY A 1 108 ? -5.926 -3.749 -0.275 1.00 81.38 108 GLY A CA 1
ATOM 852 C C . GLY A 1 108 ? -6.925 -4.862 -0.615 1.00 81.38 108 GLY A C 1
ATOM 853 O O . GLY A 1 108 ? -7.494 -5.482 0.282 1.00 81.38 108 GLY A O 1
ATOM 854 N N . ASP A 1 109 ? -7.110 -5.168 -1.893 1.00 82.62 109 ASP A N 1
ATOM 855 C CA . ASP A 1 109 ? -7.963 -6.261 -2.356 1.00 82.62 109 ASP A CA 1
ATOM 856 C C . ASP A 1 109 ? -7.473 -7.651 -1.936 1.00 82.62 109 ASP A C 1
ATOM 858 O O . ASP A 1 109 ? -8.290 -8.549 -1.745 1.00 82.62 109 ASP A O 1
ATOM 862 N N . VAL A 1 110 ? -6.169 -7.823 -1.717 1.00 82.94 110 VAL A N 1
ATOM 863 C CA . VAL A 1 110 ? -5.563 -9.096 -1.300 1.00 82.94 110 VAL A CA 1
ATOM 864 C C . VAL A 1 110 ? -6.073 -9.560 0.067 1.00 82.94 110 VAL A C 1
ATOM 866 O O . VAL A 1 110 ? -6.649 -10.652 0.143 1.00 82.94 110 VAL A O 1
ATOM 869 N N . PRO A 1 111 ? -5.936 -8.772 1.157 1.00 81.94 111 PRO A N 1
ATOM 870 C CA . PRO A 1 111 ? -6.527 -9.154 2.430 1.00 81.94 111 PRO A CA 1
ATOM 871 C C . PRO A 1 111 ? -8.050 -9.265 2.338 1.00 81.94 111 PRO A C 1
ATOM 873 O O . PRO A 1 111 ? -8.600 -10.198 2.910 1.00 81.94 111 PRO A O 1
ATOM 876 N N . ALA A 1 112 ? -8.740 -8.409 1.575 1.00 80.81 112 ALA A N 1
ATOM 877 C CA . ALA A 1 112 ? -10.196 -8.506 1.436 1.00 80.81 112 ALA A CA 1
ATOM 878 C C . ALA A 1 112 ? -10.651 -9.821 0.777 1.00 80.81 112 ALA A C 1
ATOM 880 O O . ALA A 1 112 ? -11.632 -10.435 1.205 1.00 80.81 112 ALA A O 1
ATOM 881 N N . ALA A 1 113 ? -9.937 -10.286 -0.252 1.00 79.94 113 ALA A N 1
ATOM 882 C CA . ALA A 1 113 ? -10.192 -11.573 -0.888 1.00 79.94 113 ALA A CA 1
ATOM 883 C C . ALA A 1 113 ? -9.952 -12.734 0.090 1.00 79.94 113 ALA A C 1
ATOM 885 O O . ALA A 1 113 ? -10.757 -13.668 0.149 1.00 79.94 113 ALA A O 1
ATOM 886 N N . HIS A 1 114 ? -8.894 -12.654 0.903 1.00 82.00 114 HIS A N 1
ATOM 887 C CA . HIS A 1 114 ? -8.595 -13.647 1.934 1.00 82.00 114 HIS A CA 1
ATOM 888 C C . HIS A 1 114 ? -9.652 -13.678 3.054 1.00 82.00 114 HIS A C 1
ATOM 890 O O . HIS A 1 114 ? -10.096 -14.752 3.466 1.00 82.00 114 HIS A O 1
ATOM 896 N N . GLU A 1 115 ? -10.110 -12.521 3.534 1.00 85.19 115 GLU A N 1
ATOM 897 C CA . GLU A 1 115 ? -11.198 -12.416 4.518 1.00 85.19 115 GLU A CA 1
ATOM 898 C C . GLU A 1 115 ? -12.492 -13.026 3.983 1.00 85.19 115 GLU A C 1
ATOM 900 O O . GLU A 1 115 ? -13.134 -13.831 4.658 1.00 85.19 115 GLU A O 1
ATOM 905 N N . ARG A 1 116 ? -12.834 -12.730 2.724 1.00 82.06 116 ARG A N 1
ATOM 906 C CA . ARG A 1 116 ? -13.995 -13.319 2.050 1.00 82.06 116 ARG A CA 1
ATOM 907 C C . ARG A 1 116 ? -13.887 -14.839 1.939 1.00 82.06 116 ARG A C 1
ATOM 909 O O . ARG A 1 116 ? -14.877 -15.529 2.167 1.00 82.06 116 ARG A O 1
ATOM 916 N N . ALA A 1 117 ? -12.716 -15.357 1.572 1.00 82.69 117 ALA A N 1
ATOM 917 C CA . ALA A 1 117 ? -12.492 -16.792 1.417 1.00 82.69 117 ALA A CA 1
ATOM 918 C C . ALA A 1 117 ? -12.505 -17.538 2.763 1.00 82.69 117 ALA A C 1
ATOM 920 O O . ALA A 1 117 ? -13.011 -18.654 2.844 1.00 82.69 117 ALA A O 1
ATOM 921 N N . SER A 1 118 ? -11.967 -16.922 3.818 1.00 83.94 118 SER A N 1
ATOM 922 C CA . SER A 1 118 ? -11.877 -17.522 5.156 1.00 83.94 118 SER A CA 1
ATOM 923 C C . SER A 1 118 ? -13.115 -17.289 6.030 1.00 83.94 118 SER A C 1
ATOM 925 O O . SER A 1 118 ? -13.273 -17.961 7.050 1.00 83.94 118 SER A O 1
ATOM 927 N N . GLY A 1 119 ? -13.978 -16.334 5.665 1.00 82.56 119 GLY A N 1
ATOM 928 C CA . GLY A 1 119 ? -15.128 -15.902 6.463 1.00 82.56 119 GLY A CA 1
ATOM 929 C C . GLY A 1 119 ? -14.751 -15.147 7.743 1.00 82.56 119 GLY A C 1
ATOM 930 O O . GLY A 1 119 ? -15.620 -14.899 8.575 1.00 82.56 119 GLY A O 1
ATOM 931 N N . ARG A 1 120 ? -13.471 -14.802 7.925 1.00 83.00 120 ARG A N 1
ATOM 932 C CA . ARG A 1 120 ? -12.960 -14.085 9.098 1.00 83.00 120 ARG A CA 1
ATOM 933 C C . ARG A 1 120 ? -12.682 -12.644 8.718 1.00 83.00 120 ARG A C 1
ATOM 935 O O . ARG A 1 120 ? -11.934 -12.405 7.778 1.00 83.00 120 ARG A O 1
ATOM 942 N N . VAL A 1 121 ? -13.260 -11.709 9.463 1.00 85.06 121 VAL A N 1
ATOM 943 C CA . VAL A 1 121 ? -13.036 -10.274 9.264 1.00 85.06 121 VAL A CA 1
ATOM 944 C C . VAL A 1 121 ? -11.995 -9.805 10.271 1.00 85.06 121 VAL A C 1
ATOM 946 O O . VAL A 1 121 ? -12.158 -10.011 11.475 1.00 85.06 121 VAL A O 1
ATOM 949 N N . GLU A 1 122 ? -10.929 -9.166 9.795 1.00 88.19 122 GLU A N 1
ATOM 950 C CA . GLU A 1 122 ? -9.955 -8.511 10.657 1.00 88.19 122 GLU A CA 1
ATOM 951 C C . GLU A 1 122 ? -10.191 -6.999 10.653 1.00 88.19 122 GLU A C 1
ATOM 953 O O . GLU A 1 122 ? -10.283 -6.344 9.611 1.00 88.19 122 GLU A O 1
ATOM 958 N N . THR A 1 123 ? -10.268 -6.421 11.849 1.00 92.75 123 THR A N 1
ATOM 959 C CA . THR A 1 123 ? -10.267 -4.969 12.018 1.00 92.75 123 THR A CA 1
ATOM 960 C C . THR A 1 123 ? -9.125 -4.542 12.919 1.00 92.75 123 THR A C 1
ATOM 962 O O . THR A 1 123 ? -8.546 -5.329 13.670 1.00 92.75 123 THR A O 1
ATOM 965 N N . TYR A 1 124 ? -8.772 -3.273 12.822 1.00 95.19 124 TYR A N 1
ATOM 966 C CA . TYR A 1 124 ? -7.731 -2.634 13.599 1.00 95.19 124 TYR A CA 1
ATOM 967 C C . TYR A 1 124 ? -8.331 -1.428 14.292 1.00 95.19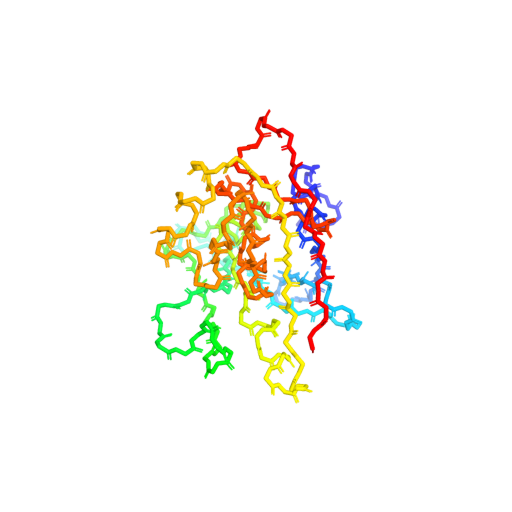 124 TYR A C 1
ATOM 969 O O . TYR A 1 124 ? -9.147 -0.721 13.710 1.00 95.19 124 TYR A O 1
ATOM 977 N N . THR A 1 125 ? -7.936 -1.181 15.533 1.00 96.62 125 THR A N 1
ATOM 978 C CA . THR A 1 125 ? -8.407 -0.010 16.273 1.00 96.62 125 THR A CA 1
ATOM 979 C C . THR A 1 125 ? -7.246 0.773 16.848 1.00 96.62 125 THR A C 1
ATOM 981 O O . THR A 1 125 ? -6.271 0.171 17.299 1.00 96.62 125 THR A O 1
ATOM 984 N N . ALA A 1 126 ? -7.401 2.088 16.900 1.00 96.75 126 ALA A N 1
ATOM 985 C CA . ALA A 1 126 ? -6.539 3.004 17.634 1.00 96.75 126 ALA A CA 1
ATOM 986 C C . ALA A 1 126 ? -7.395 4.096 18.286 1.00 96.75 126 ALA A C 1
ATOM 988 O O . ALA A 1 126 ? -8.561 4.278 17.925 1.00 96.75 126 ALA A O 1
ATOM 989 N N . THR A 1 127 ? -6.805 4.808 19.240 1.00 96.69 127 THR A N 1
ATOM 990 C CA . THR A 1 127 ? -7.366 6.040 19.795 1.00 96.69 127 THR A CA 1
ATOM 991 C C . THR A 1 127 ? -6.467 7.191 19.373 1.00 96.69 127 THR A C 1
ATOM 993 O O . THR A 1 127 ? -5.269 7.158 19.652 1.00 96.69 127 THR A O 1
ATOM 996 N N . ILE A 1 128 ? -7.052 8.171 18.694 1.00 95.25 128 ILE A N 1
ATOM 997 C CA . ILE A 1 128 ? -6.406 9.385 18.185 1.00 95.25 128 ILE A CA 1
ATOM 998 C C . ILE A 1 128 ? -7.147 10.626 18.719 1.00 95.25 128 ILE A C 1
ATOM 1000 O O . ILE A 1 128 ? -8.032 10.484 19.566 1.00 95.25 128 ILE A O 1
ATOM 1004 N N . GLY A 1 129 ? -6.794 11.840 18.284 1.00 94.94 129 GLY A N 1
ATOM 1005 C CA . GLY A 1 129 ? -7.564 13.039 18.641 1.00 94.94 129 GLY A CA 1
ATOM 1006 C C . GLY A 1 129 ? -8.984 13.006 18.060 1.00 94.94 129 GLY A C 1
ATOM 1007 O O . GLY A 1 129 ? -9.172 12.513 16.953 1.00 94.94 129 GLY A O 1
ATOM 1008 N N . GLU A 1 130 ? -9.985 13.532 18.778 1.00 95.12 130 GLU A N 1
ATOM 1009 C CA . GLU A 1 130 ? -11.397 13.513 18.330 1.00 95.12 130 GLU A CA 1
ATOM 1010 C C . GLU A 1 130 ? -11.559 14.134 16.936 1.00 95.12 130 GLU A C 1
ATOM 1012 O O . GLU A 1 130 ? -12.069 13.485 16.031 1.00 95.12 130 GLU A O 1
ATOM 1017 N N . GLU A 1 131 ? -11.027 15.341 16.737 1.00 94.06 131 GLU A N 1
ATOM 1018 C CA . GLU A 1 131 ? -11.077 16.059 15.456 1.00 94.06 131 GLU A CA 1
ATOM 1019 C C . GLU A 1 131 ? -10.406 15.265 14.323 1.00 94.06 131 GLU A C 1
ATOM 1021 O O . GLU A 1 131 ? -10.902 15.212 13.201 1.00 94.06 131 GLU A O 1
ATOM 1026 N N . GLN A 1 132 ? -9.304 14.571 14.624 1.00 94.19 132 GLN A N 1
ATOM 1027 C CA . GLN A 1 132 ? -8.612 13.720 13.655 1.00 94.19 132 GLN A CA 1
ATOM 1028 C C . GLN A 1 132 ? -9.432 12.464 13.318 1.00 94.19 132 GLN A C 1
ATOM 1030 O O . GLN A 1 132 ? -9.420 12.001 12.178 1.00 94.19 132 GLN A O 1
ATOM 1035 N N . ALA A 1 133 ? -10.142 11.899 14.298 1.00 94.69 133 ALA A N 1
ATOM 1036 C CA . ALA A 1 133 ? -11.022 10.751 14.100 1.00 94.69 133 ALA A CA 1
ATOM 1037 C C . ALA A 1 133 ? -12.260 11.112 13.276 1.00 94.69 133 ALA A C 1
ATOM 1039 O O . ALA A 1 133 ? -12.663 10.319 12.423 1.00 94.69 133 ALA A O 1
ATOM 1040 N N . GLU A 1 134 ? -12.826 12.297 13.500 1.00 93.31 134 GLU A N 1
ATOM 1041 C CA . GLU A 1 134 ? -13.897 12.861 12.679 1.00 93.31 134 GLU A CA 1
ATOM 1042 C C . GLU A 1 134 ? -13.416 13.087 11.241 1.00 93.31 134 GLU A C 1
ATOM 1044 O O . GLU A 1 134 ? -13.996 12.527 10.313 1.00 93.31 134 GLU A O 1
ATOM 1049 N N . TRP A 1 135 ? -12.282 13.772 11.060 1.00 93.12 135 TRP A N 1
ATOM 1050 C CA . TRP A 1 135 ? -11.688 14.002 9.739 1.00 93.12 135 TRP A CA 1
ATOM 1051 C C . TRP A 1 135 ? -11.425 12.700 8.961 1.00 93.12 135 TRP A C 1
ATOM 1053 O O . TRP A 1 135 ? -11.745 12.601 7.774 1.00 93.12 135 TRP A O 1
ATOM 1063 N N . LEU A 1 136 ? -10.886 11.668 9.620 1.00 92.06 136 LEU A N 1
ATOM 1064 C CA . LEU A 1 136 ? -10.670 10.360 8.991 1.00 92.06 136 LEU A CA 1
ATOM 1065 C C . LEU A 1 136 ? -11.971 9.664 8.589 1.00 92.06 136 LEU A C 1
ATOM 1067 O O . LEU A 1 136 ? -11.984 8.933 7.601 1.00 92.06 136 LEU A O 1
ATOM 1071 N N . ALA A 1 137 ? -13.042 9.822 9.365 1.00 88.06 137 ALA A N 1
ATOM 1072 C CA . ALA A 1 137 ? -14.330 9.220 9.034 1.00 88.06 137 ALA A CA 1
ATOM 1073 C C . ALA A 1 137 ? -15.007 9.908 7.841 1.00 88.06 137 ALA A C 1
ATOM 1075 O O . ALA A 1 137 ? -15.773 9.254 7.131 1.00 88.06 137 ALA A O 1
ATOM 1076 N N . ASP A 1 138 ? -14.680 11.178 7.605 1.00 89.88 138 ASP A N 1
ATOM 1077 C CA . ASP A 1 138 ? -15.170 11.962 6.471 1.00 89.88 138 ASP A CA 1
ATOM 1078 C C . ASP A 1 138 ? -14.353 11.744 5.188 1.00 89.88 138 ASP A C 1
ATOM 1080 O O . ASP A 1 138 ? -14.814 12.069 4.091 1.00 89.88 138 ASP A O 1
ATOM 1084 N N . CYS A 1 139 ? -13.158 11.157 5.291 1.00 88.75 139 CYS A N 1
ATOM 1085 C CA . CYS A 1 139 ? -12.358 10.801 4.127 1.00 88.75 139 CYS A CA 1
ATOM 1086 C C . CYS A 1 139 ? -13.103 9.804 3.231 1.00 88.75 139 CYS A C 1
ATOM 1088 O O . CYS A 1 139 ? -13.505 8.715 3.650 1.00 88.75 139 CYS A O 1
ATOM 1090 N N . GLU A 1 140 ? -13.248 10.156 1.950 1.00 85.25 140 GLU A N 1
ATOM 1091 C CA . GLU A 1 140 ? -13.918 9.280 0.995 1.00 85.25 140 GLU A CA 1
ATOM 1092 C C . GLU A 1 140 ? -13.155 7.966 0.802 1.00 85.25 140 GLU A C 1
ATOM 1094 O O . GLU A 1 140 ? -13.793 6.925 0.617 1.00 85.25 140 GLU A O 1
ATOM 1099 N N . GLU A 1 141 ? -11.823 7.998 0.873 1.00 85.44 141 GLU A N 1
ATOM 1100 C CA . GLU A 1 141 ? -10.959 6.842 0.656 1.00 85.44 141 GLU A CA 1
ATOM 1101 C C . GLU A 1 141 ? -9.793 6.772 1.656 1.00 85.44 141 GLU A C 1
ATOM 1103 O O . GLU A 1 141 ? -9.283 7.810 2.076 1.00 85.44 141 GLU A O 1
ATOM 1108 N N . PRO A 1 142 ? -9.331 5.555 2.005 1.00 87.75 142 PRO A N 1
ATOM 1109 C CA . PRO A 1 142 ? -9.937 4.263 1.666 1.00 87.75 142 PRO A CA 1
ATOM 1110 C C . PRO A 1 142 ? -11.281 4.028 2.369 1.00 87.75 142 PRO A C 1
ATOM 1112 O O . PRO A 1 142 ? -11.516 4.492 3.483 1.00 87.75 142 PRO A O 1
ATOM 1115 N N . LYS A 1 143 ? -12.175 3.237 1.762 1.00 89.19 143 LYS A N 1
ATOM 1116 C CA . LYS A 1 143 ? -13.384 2.795 2.479 1.00 89.19 143 LYS A CA 1
ATOM 1117 C C . LYS A 1 143 ? -13.006 1.847 3.617 1.00 89.19 143 LYS A C 1
ATOM 1119 O O . LYS A 1 143 ? -12.043 1.089 3.526 1.00 89.19 143 LYS A O 1
ATOM 1124 N N . GLY A 1 144 ? -13.832 1.833 4.662 1.00 89.56 144 GLY A N 1
ATOM 1125 C CA . GLY A 1 144 ? -13.621 0.978 5.830 1.00 89.56 144 GLY A CA 1
ATOM 1126 C C . GLY A 1 144 ? -12.785 1.634 6.926 1.00 89.56 144 GLY A C 1
ATOM 1127 O O . GLY A 1 144 ? -12.148 0.915 7.693 1.00 89.56 144 GLY A O 1
ATOM 1128 N N . MET A 1 145 ? -12.799 2.966 6.990 1.00 94.12 145 MET A N 1
ATOM 1129 C CA . MET A 1 145 ? -12.407 3.759 8.154 1.00 94.12 145 MET A CA 1
ATOM 1130 C C . MET A 1 145 ? -13.680 4.218 8.869 1.00 94.12 145 MET A C 1
ATOM 1132 O O . MET A 1 145 ? -14.666 4.573 8.224 1.00 94.12 145 MET A O 1
ATOM 1136 N N . THR A 1 146 ? -13.735 4.120 10.193 1.00 94.50 146 THR A N 1
ATOM 1137 C CA . THR A 1 146 ? -14.947 4.452 10.954 1.00 94.50 146 THR A CA 1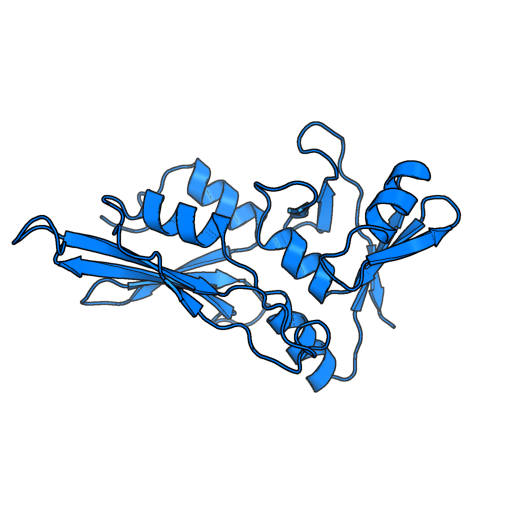
ATOM 1138 C C . THR A 1 146 ? -14.595 5.068 12.296 1.00 94.50 146 THR A C 1
ATOM 1140 O O . THR A 1 146 ? -13.857 4.471 13.080 1.00 94.50 146 THR A O 1
ATOM 1143 N N . HIS A 1 147 ? -15.189 6.221 12.594 1.00 95.06 147 HIS A N 1
ATOM 1144 C CA . HIS A 1 147 ? -15.153 6.818 13.923 1.00 95.06 147 HIS A CA 1
ATOM 1145 C C . HIS A 1 147 ? -16.136 6.094 14.861 1.00 95.06 147 HIS A C 1
ATOM 1147 O O . HIS A 1 147 ? -17.297 5.853 14.526 1.00 95.06 147 HIS A O 1
ATOM 1153 N N . ARG A 1 148 ? -15.653 5.693 16.039 1.00 94.38 148 ARG A N 1
ATOM 1154 C CA . ARG A 1 148 ? -16.398 4.967 17.082 1.00 94.38 148 ARG A CA 1
ATOM 1155 C C . ARG A 1 148 ? -16.726 5.842 18.306 1.00 94.38 148 ARG A C 1
ATOM 1157 O O . ARG A 1 148 ? -17.263 5.304 19.273 1.00 94.38 148 ARG A O 1
ATOM 1164 N N . GLY A 1 149 ? -16.435 7.144 18.253 1.00 92.94 149 GLY A N 1
ATOM 1165 C CA . GLY A 1 149 ? -16.583 8.107 19.349 1.00 92.94 149 GLY A CA 1
ATOM 1166 C C . GLY A 1 149 ? -15.372 8.145 20.286 1.00 92.94 149 GLY A C 1
ATOM 1167 O O . GLY A 1 149 ? -14.700 7.126 20.484 1.00 92.94 149 GLY A O 1
ATOM 1168 N N . GLY A 1 150 ? -15.108 9.305 20.896 1.00 93.19 150 GLY A N 1
ATOM 1169 C CA . GLY A 1 150 ? -14.047 9.461 21.900 1.00 93.19 150 GLY A CA 1
ATOM 1170 C C . GLY A 1 150 ? -12.644 9.254 21.320 1.00 93.19 150 GLY A C 1
ATOM 1171 O O . GLY A 1 150 ? -11.802 8.617 21.956 1.00 93.19 150 GLY A O 1
ATOM 1172 N N . GLY A 1 151 ? -12.436 9.677 20.073 1.00 94.44 151 GLY A N 1
ATOM 1173 C CA . GLY A 1 151 ? -11.186 9.579 19.327 1.00 94.44 151 GLY A CA 1
ATOM 1174 C C . GLY A 1 151 ? -10.882 8.169 18.835 1.00 94.44 151 GLY A C 1
ATOM 1175 O O . GLY A 1 151 ? -9.838 7.917 18.232 1.00 94.44 151 GLY A O 1
ATOM 1176 N N . ARG A 1 152 ? -11.765 7.201 19.095 1.00 96.50 152 ARG A N 1
ATOM 1177 C CA . ARG A 1 152 ? -11.542 5.813 18.707 1.00 96.50 152 ARG A CA 1
ATOM 1178 C C . ARG A 1 152 ? -11.865 5.619 17.233 1.00 96.50 152 ARG A C 1
ATOM 1180 O O . ARG A 1 152 ? -13.005 5.807 16.819 1.00 96.50 152 ARG A O 1
ATOM 1187 N N . ILE A 1 153 ? -10.902 5.119 16.472 1.00 96.38 153 ILE A N 1
ATOM 1188 C CA . ILE A 1 153 ? -11.099 4.711 15.080 1.00 96.38 153 ILE A CA 1
ATOM 1189 C C . ILE A 1 153 ? -11.098 3.190 14.945 1.00 96.38 153 ILE A C 1
ATOM 1191 O O . ILE A 1 153 ? -10.470 2.465 15.724 1.00 96.38 153 ILE A O 1
ATOM 1195 N N . GLU A 1 154 ? -11.806 2.706 13.932 1.00 95.81 154 GLU A N 1
ATOM 1196 C CA . GLU A 1 154 ? -11.733 1.335 13.448 1.00 95.81 154 GLU A CA 1
ATOM 1197 C C . GLU A 1 154 ? -11.406 1.337 11.954 1.00 95.81 154 GLU A C 1
ATOM 1199 O O . GLU A 1 154 ? -12.058 2.022 11.168 1.00 95.81 154 GLU A O 1
ATOM 1204 N N . LEU A 1 155 ? -10.394 0.562 11.579 1.00 94.88 155 LEU A N 1
ATOM 1205 C CA . LEU A 1 155 ? -9.942 0.365 10.211 1.00 94.88 155 LEU A CA 1
ATOM 1206 C C . LEU A 1 155 ? -10.139 -1.103 9.835 1.00 94.88 155 LEU A C 1
ATOM 1208 O O . LEU A 1 155 ? -9.709 -2.009 10.550 1.00 94.88 155 LEU A O 1
ATOM 1212 N N . THR A 1 156 ? -10.767 -1.356 8.698 1.00 92.31 156 THR A N 1
ATOM 1213 C CA . THR A 1 156 ? -10.786 -2.691 8.084 1.00 92.31 156 THR A CA 1
ATOM 1214 C C . THR A 1 156 ? -9.390 -3.080 7.591 1.00 92.31 156 THR A C 1
ATOM 1216 O O . THR A 1 156 ? -8.544 -2.223 7.329 1.00 92.31 156 THR A O 1
ATOM 1219 N N . ASN A 1 157 ? -9.138 -4.375 7.417 1.00 89.88 157 ASN A N 1
ATOM 1220 C CA . ASN A 1 157 ? -7.859 -4.865 6.901 1.00 89.88 157 ASN A CA 1
ATOM 1221 C C . ASN A 1 157 ? -7.530 -4.327 5.497 1.00 89.88 157 ASN A C 1
ATOM 1223 O O . ASN A 1 157 ? -6.376 -4.019 5.209 1.00 89.88 157 ASN A O 1
ATOM 1227 N N . ILE A 1 158 ? -8.546 -4.141 4.646 1.00 89.56 158 ILE A N 1
ATOM 1228 C CA . ILE A 1 158 ? -8.380 -3.515 3.327 1.00 89.56 158 ILE A CA 1
ATOM 1229 C C . ILE A 1 158 ? -7.954 -2.048 3.426 1.00 89.56 158 ILE A C 1
ATOM 1231 O O . ILE A 1 158 ? -7.058 -1.638 2.690 1.00 89.56 158 ILE A O 1
ATOM 1235 N N . ALA A 1 159 ? -8.524 -1.274 4.356 1.00 91.56 159 ALA A N 1
ATOM 1236 C CA . ALA A 1 159 ? -8.101 0.104 4.600 1.00 91.56 159 ALA A CA 1
ATOM 1237 C C . ALA A 1 159 ? -6.651 0.151 5.101 1.00 91.56 159 ALA A C 1
ATOM 1239 O O . ALA A 1 159 ? -5.847 0.929 4.599 1.00 91.56 159 ALA A O 1
ATOM 1240 N N . VAL A 1 160 ? -6.281 -0.740 6.027 1.00 91.75 160 VAL A N 1
ATOM 1241 C CA . VAL A 1 160 ? -4.900 -0.846 6.523 1.00 91.75 160 VAL A CA 1
ATOM 1242 C C . VAL A 1 160 ? -3.918 -1.200 5.406 1.00 91.75 160 VAL A C 1
ATOM 1244 O O . VAL A 1 160 ? -2.869 -0.573 5.294 1.00 91.75 160 VAL A O 1
ATOM 1247 N N . ALA A 1 161 ? -4.242 -2.176 4.558 1.00 89.19 161 ALA A N 1
ATOM 1248 C CA . ALA A 1 161 ? -3.381 -2.552 3.440 1.00 89.19 161 ALA A CA 1
ATOM 1249 C C . ALA A 1 161 ? -3.294 -1.463 2.363 1.00 89.19 161 ALA A C 1
ATOM 1251 O O . ALA A 1 161 ? -2.226 -1.273 1.787 1.00 89.19 161 ALA A O 1
ATOM 1252 N N . TYR A 1 162 ? -4.373 -0.709 2.133 1.00 88.50 162 TYR A N 1
ATOM 1253 C CA . TYR A 1 162 ? -4.342 0.475 1.275 1.00 88.50 162 TYR A CA 1
ATOM 1254 C C . TYR A 1 162 ? -3.379 1.538 1.822 1.00 88.50 162 TYR A C 1
ATOM 1256 O O . TYR A 1 162 ? -2.464 1.959 1.121 1.00 88.50 162 TYR A O 1
ATOM 1264 N N . LEU A 1 163 ? -3.516 1.898 3.102 1.00 89.81 163 LEU A N 1
ATOM 1265 C CA . LEU A 1 163 ? -2.655 2.882 3.771 1.00 89.81 163 LEU A CA 1
ATOM 1266 C C . LEU A 1 163 ? -1.191 2.422 3.863 1.00 89.81 163 LEU A C 1
ATOM 1268 O O . LEU A 1 163 ? -0.283 3.247 3.876 1.00 89.81 163 LEU A O 1
ATOM 1272 N N . ARG A 1 164 ? -0.937 1.109 3.897 1.00 88.88 164 ARG A N 1
ATOM 1273 C CA . ARG A 1 164 ? 0.418 0.537 3.818 1.00 88.88 164 ARG A CA 1
ATOM 1274 C C . ARG A 1 164 ? 0.995 0.532 2.407 1.00 88.88 164 ARG A C 1
ATOM 1276 O O . ARG A 1 164 ? 2.213 0.531 2.246 1.00 88.88 164 ARG A O 1
ATOM 1283 N N . GLY A 1 165 ? 0.143 0.536 1.385 1.00 80.06 165 GLY A N 1
ATOM 1284 C CA . GLY A 1 165 ? 0.556 0.611 -0.012 1.00 80.06 165 GLY A CA 1
ATOM 1285 C C . GLY A 1 165 ? 1.342 1.879 -0.334 1.00 80.06 165 GLY A C 1
ATOM 1286 O O . GLY A 1 165 ? 2.220 1.828 -1.186 1.00 80.06 165 GLY A O 1
ATOM 1287 N N . SER A 1 166 ? 1.110 2.973 0.403 1.00 72.62 166 SER A N 1
ATOM 1288 C CA . SER A 1 166 ? 1.577 4.310 0.027 1.00 72.62 166 SER A CA 1
ATOM 1289 C C . SER A 1 166 ? 2.123 5.172 1.196 1.00 72.62 166 SER A C 1
ATOM 1291 O O . SER A 1 166 ? 1.645 6.287 1.394 1.00 72.62 166 SER A O 1
ATOM 1293 N N . PRO A 1 167 ? 3.165 4.754 1.944 1.00 65.50 167 PRO A N 1
ATOM 1294 C CA . PRO A 1 167 ? 3.748 5.510 3.064 1.00 65.50 167 PRO A CA 1
ATOM 1295 C C . PRO A 1 167 ? 4.328 6.887 2.737 1.00 65.50 167 PRO A C 1
ATOM 1297 O O . PRO A 1 167 ? 4.586 7.668 3.649 1.00 65.50 167 PRO A O 1
ATOM 1300 N N . ARG A 1 168 ? 4.533 7.223 1.459 1.00 71.25 168 ARG A N 1
ATOM 1301 C CA . ARG A 1 168 ? 4.921 8.591 1.081 1.00 71.25 168 ARG A CA 1
ATOM 1302 C C . ARG A 1 168 ? 3.752 9.576 1.134 1.00 71.25 168 ARG A C 1
ATOM 1304 O O . ARG A 1 168 ? 3.992 10.781 1.209 1.00 71.25 168 ARG A O 1
ATOM 1311 N N . ASN A 1 169 ? 2.520 9.069 1.155 1.00 74.94 169 ASN A N 1
ATOM 1312 C CA . ASN A 1 169 ? 1.300 9.846 1.317 1.00 74.94 169 ASN A CA 1
ATOM 1313 C C . ASN A 1 169 ? 0.816 9.723 2.762 1.00 74.94 169 ASN A C 1
ATOM 1315 O O . ASN A 1 169 ? 0.886 8.654 3.359 1.00 74.94 169 ASN A O 1
ATOM 1319 N N . THR A 1 170 ? 0.346 10.823 3.335 1.00 82.00 170 THR A N 1
ATOM 1320 C CA . THR A 1 170 ? -0.315 10.818 4.637 1.00 82.00 170 THR A CA 1
ATOM 1321 C C . THR A 1 170 ? -1.832 10.768 4.442 1.00 82.00 170 THR A C 1
ATOM 1323 O O . THR A 1 170 ? -2.347 11.423 3.532 1.00 82.00 170 THR A O 1
ATOM 1326 N N . PRO A 1 171 ? -2.564 10.005 5.268 1.00 90.81 171 PRO A N 1
ATOM 1327 C CA . PRO A 1 171 ? -2.068 9.141 6.340 1.00 90.81 171 PRO A CA 1
ATOM 1328 C C . PRO A 1 171 ? -1.526 7.797 5.804 1.00 90.81 171 PRO A C 1
ATOM 1330 O O . PRO A 1 171 ? -1.875 7.383 4.700 1.00 90.81 171 PRO A O 1
ATOM 1333 N N . TYR A 1 172 ? -0.705 7.082 6.586 1.00 91.06 172 TYR A N 1
ATOM 1334 C CA . TYR A 1 172 ? -0.188 5.756 6.202 1.00 91.06 172 TYR A CA 1
ATOM 1335 C C . TYR A 1 172 ? -0.027 4.774 7.366 1.00 91.06 172 TYR A C 1
ATOM 1337 O O . TYR A 1 172 ? -0.025 5.157 8.535 1.00 91.06 172 TYR A O 1
ATOM 1345 N N . VAL A 1 173 ? 0.134 3.485 7.042 1.00 92.25 173 VAL A N 1
ATOM 1346 C CA . VAL A 1 173 ? 0.411 2.416 8.018 1.00 92.25 173 VAL A CA 1
ATOM 1347 C C . VAL A 1 173 ? 1.707 1.690 7.668 1.00 92.25 173 VAL A C 1
ATOM 1349 O O . VAL A 1 173 ? 1.888 1.273 6.531 1.00 92.25 173 VAL A O 1
ATOM 1352 N N . ASP A 1 174 ? 2.603 1.476 8.629 1.00 90.75 174 ASP A N 1
ATOM 1353 C CA . ASP A 1 174 ? 3.833 0.706 8.396 1.00 90.75 174 ASP A CA 1
ATOM 1354 C C . ASP A 1 174 ? 3.650 -0.821 8.596 1.00 90.75 174 ASP A C 1
ATOM 1356 O O . ASP A 1 174 ? 2.562 -1.341 8.896 1.00 90.75 174 ASP A O 1
ATOM 1360 N N . ALA A 1 175 ? 4.733 -1.581 8.426 1.00 88.62 175 ALA A N 1
ATOM 1361 C CA . ALA A 1 175 ? 4.777 -3.027 8.643 1.00 88.62 175 ALA A CA 1
ATOM 1362 C C . ALA A 1 175 ? 4.513 -3.448 10.103 1.00 88.62 175 ALA A C 1
ATOM 1364 O O . ALA A 1 175 ? 4.065 -4.568 10.345 1.00 88.62 175 ALA A O 1
ATOM 1365 N N . ASN A 1 176 ? 4.741 -2.559 11.073 1.00 90.94 176 ASN A N 1
ATOM 1366 C CA . ASN A 1 176 ? 4.547 -2.799 12.505 1.00 90.94 176 ASN A CA 1
ATOM 1367 C C . ASN A 1 176 ? 3.145 -2.389 12.992 1.00 90.94 176 ASN A C 1
ATOM 1369 O O . ASN A 1 176 ? 2.860 -2.427 14.192 1.00 90.94 176 ASN A O 1
ATOM 1373 N N . ASN A 1 177 ? 2.252 -2.023 12.067 1.00 92.81 177 ASN A N 1
ATOM 1374 C CA . ASN A 1 177 ? 0.929 -1.471 12.352 1.00 92.81 177 ASN A CA 1
ATOM 1375 C C . ASN A 1 177 ? 0.991 -0.152 13.149 1.00 92.81 177 ASN A C 1
ATOM 1377 O O . ASN A 1 177 ? 0.100 0.135 13.949 1.00 92.81 177 ASN A O 1
ATOM 1381 N N . GLN A 1 178 ? 2.035 0.647 12.935 1.00 94.88 178 GLN A N 1
ATOM 1382 C CA . GLN A 1 178 ? 2.069 2.051 13.330 1.00 94.88 178 GLN A CA 1
ATOM 1383 C C . GLN A 1 178 ? 1.292 2.863 12.296 1.00 94.88 178 GLN A C 1
ATOM 1385 O O . GLN A 1 178 ? 1.570 2.773 11.100 1.00 94.88 178 GLN A O 1
ATOM 1390 N N . PHE A 1 179 ? 0.303 3.624 12.754 1.00 94.94 179 PHE A N 1
ATOM 1391 C CA . PHE A 1 179 ? -0.515 4.500 11.926 1.00 94.94 179 PHE A CA 1
ATOM 1392 C C . PHE A 1 179 ? -0.062 5.946 12.086 1.00 94.94 179 PHE A C 1
ATOM 1394 O O . PHE A 1 179 ? -0.069 6.486 13.190 1.00 94.94 179 PHE A O 1
ATOM 1401 N N . TYR A 1 180 ? 0.322 6.561 10.977 1.00 93.75 180 TYR A N 1
ATOM 1402 C CA . TYR A 1 180 ? 0.846 7.915 10.918 1.00 93.75 180 TYR A CA 1
ATOM 1403 C C . TYR A 1 180 ? -0.188 8.812 10.247 1.00 93.75 180 TYR A C 1
ATOM 1405 O O . TYR A 1 180 ? -0.544 8.591 9.087 1.00 93.75 180 TYR A O 1
ATOM 1413 N N . LEU A 1 181 ? -0.663 9.819 10.979 1.00 91.81 181 LEU A N 1
ATOM 1414 C CA . LEU A 1 181 ? -1.482 10.895 10.418 1.00 91.81 181 LEU A CA 1
ATOM 1415 C C . LEU A 1 181 ? -0.614 11.917 9.691 1.00 91.81 181 LEU A C 1
ATOM 1417 O O . LEU A 1 181 ? -0.927 12.305 8.572 1.00 91.81 181 LEU A O 1
ATOM 1421 N N . ASP A 1 182 ? 0.511 12.274 10.303 1.00 87.50 182 ASP A N 1
ATOM 1422 C CA . ASP A 1 182 ? 1.589 13.053 9.712 1.00 87.50 182 ASP A CA 1
ATOM 1423 C C . ASP A 1 182 ? 2.915 12.305 9.947 1.00 87.50 182 ASP A C 1
ATOM 1425 O O . ASP A 1 182 ? 3.111 11.664 10.981 1.00 87.50 182 ASP A O 1
ATOM 1429 N N . ARG A 1 183 ? 3.838 12.371 8.982 1.00 82.75 183 ARG A N 1
ATOM 1430 C CA . ARG A 1 183 ? 5.174 11.760 9.080 1.00 82.75 183 ARG A CA 1
ATOM 1431 C C . ARG A 1 183 ? 6.043 12.374 10.187 1.00 82.75 183 ARG A C 1
ATOM 1433 O O . ARG A 1 183 ? 7.037 11.767 10.577 1.00 82.75 183 ARG A O 1
ATOM 1440 N N . TRP A 1 184 ? 5.708 13.580 10.644 1.00 85.94 184 TRP A N 1
ATOM 1441 C CA . TRP A 1 184 ? 6.429 14.310 11.689 1.00 85.94 184 TRP A CA 1
ATOM 1442 C C . TRP A 1 184 ? 5.835 14.107 13.088 1.00 85.94 184 TRP A C 1
ATOM 1444 O O . TRP A 1 184 ? 6.431 14.544 14.073 1.00 85.94 184 TRP A O 1
ATOM 1454 N N . GLU A 1 185 ? 4.678 13.452 13.188 1.00 88.81 185 GLU A N 1
ATOM 1455 C CA . GLU A 1 185 ? 4.001 13.174 14.451 1.00 88.81 185 GLU A CA 1
ATOM 1456 C C . GLU A 1 185 ? 4.322 11.772 14.983 1.00 88.81 185 GLU A C 1
ATOM 1458 O O . GLU A 1 185 ? 4.786 10.881 14.267 1.00 88.81 185 GLU A O 1
ATOM 1463 N N . ASN A 1 186 ? 4.063 11.568 16.278 1.00 92.69 186 ASN A N 1
ATOM 1464 C CA . ASN A 1 186 ? 4.156 10.237 16.865 1.00 92.69 186 ASN A CA 1
ATOM 1465 C C . ASN A 1 186 ? 3.060 9.337 16.277 1.00 92.69 186 ASN A C 1
ATOM 1467 O O . ASN A 1 186 ? 1.897 9.744 16.249 1.00 92.69 186 ASN A O 1
ATOM 1471 N N . PRO A 1 187 ? 3.391 8.105 15.862 1.00 95.25 187 PRO A N 1
ATOM 1472 C CA . PRO A 1 187 ? 2.390 7.195 15.343 1.00 95.25 187 PRO A CA 1
ATOM 1473 C C . PRO A 1 187 ? 1.440 6.693 16.428 1.00 95.25 187 PRO A C 1
ATOM 1475 O O . PRO A 1 187 ? 1.771 6.614 17.615 1.00 95.25 187 PRO A O 1
ATOM 1478 N N . TYR A 1 188 ? 0.276 6.244 15.979 1.00 96.12 188 TYR A N 1
ATOM 1479 C CA . TYR A 1 188 ? -0.698 5.531 16.785 1.00 96.12 188 TYR A CA 1
ATOM 1480 C C . TYR A 1 188 ? -0.561 4.029 16.557 1.00 96.12 188 TYR A C 1
ATOM 1482 O O . TYR A 1 188 ? -0.609 3.543 15.426 1.00 96.12 188 TYR A O 1
ATOM 1490 N N . GLN A 1 189 ? -0.446 3.261 17.637 1.00 96.69 189 GLN A N 1
ATOM 1491 C CA . GLN A 1 189 ? -0.430 1.807 17.536 1.00 96.69 189 GLN A CA 1
ATOM 1492 C C . GLN A 1 189 ? -1.817 1.290 17.140 1.00 96.69 189 GLN A C 1
ATOM 1494 O O . GLN A 1 189 ? -2.768 1.354 17.923 1.00 96.69 189 GLN A O 1
ATOM 1499 N N . LEU A 1 190 ? -1.917 0.677 15.963 1.00 96.44 190 LEU A N 1
ATOM 1500 C CA . LEU A 1 190 ? -3.093 -0.101 15.601 1.00 96.44 190 LEU A CA 1
ATOM 1501 C C . LEU A 1 190 ? -3.063 -1.447 16.324 1.00 96.44 190 LEU A C 1
ATOM 1503 O O . LEU A 1 190 ? -2.095 -2.206 16.237 1.00 96.44 190 LEU A O 1
ATOM 1507 N N . THR A 1 191 ? -4.156 -1.764 17.011 1.00 95.44 191 THR A N 1
ATOM 1508 C CA . THR A 1 191 ? -4.366 -3.061 17.662 1.00 95.44 191 THR A CA 1
ATOM 1509 C C . THR A 1 191 ? -5.303 -3.904 16.813 1.00 95.44 191 THR A C 1
ATOM 1511 O O . THR A 1 191 ? -6.432 -3.491 16.546 1.00 95.44 191 THR A O 1
ATOM 1514 N N . ARG A 1 192 ? -4.854 -5.094 16.402 1.00 91.56 192 ARG A N 1
ATOM 1515 C CA . ARG A 1 192 ? -5.688 -6.040 15.652 1.00 91.56 192 ARG A CA 1
ATOM 1516 C C . ARG A 1 192 ? -6.782 -6.611 16.559 1.00 91.56 192 ARG A C 1
ATOM 1518 O O . ARG A 1 192 ? -6.493 -7.188 17.606 1.00 91.56 192 ARG A O 1
ATOM 1525 N N . LYS A 1 193 ? -8.030 -6.516 16.115 1.00 87.38 193 LYS A N 1
ATOM 1526 C CA . LYS A 1 193 ? -9.203 -7.159 16.701 1.00 87.38 193 LYS A CA 1
ATOM 1527 C C . LYS A 1 193 ? -9.634 -8.297 15.779 1.00 87.38 193 LYS A C 1
ATOM 1529 O O . LYS A 1 193 ? -9.946 -8.084 14.611 1.00 87.38 193 LYS A O 1
ATOM 1534 N N . ARG A 1 194 ? -9.629 -9.518 16.309 1.00 70.44 194 ARG A N 1
ATOM 1535 C CA . ARG A 1 194 ? -10.248 -10.667 15.641 1.00 70.44 194 ARG A CA 1
ATOM 1536 C C . ARG A 1 194 ? -11.721 -10.686 16.029 1.00 70.44 194 ARG A C 1
ATOM 1538 O O . ARG A 1 194 ? -12.018 -10.611 17.223 1.00 70.44 194 ARG A O 1
ATOM 1545 N N . VAL A 1 195 ? -12.601 -10.731 15.035 1.00 61.50 195 VAL A N 1
ATOM 1546 C CA . VAL A 1 195 ? -14.053 -10.866 15.213 1.00 61.50 195 VAL A CA 1
ATOM 1547 C C . VAL A 1 195 ? -14.479 -12.250 14.751 1.00 61.50 195 VAL A C 1
ATOM 1549 O O . VAL A 1 195 ? -13.935 -12.718 13.725 1.00 61.50 195 VAL A O 1
#

Sequence (195 aa):
MDINHLDQSTKDDLKQRNLFLRQRGTPTVVEIRVADGSPSGFLIGWVEQVEDPLIPGTLAWRDHARRATLQAGYWRGRVDAPYDGSEGIEAESIEQAISEILDRASYGDVPAAHERASGRVETYTATIGEEQAEWLADCEEPKGMTHRGGGRIELTNIAVAYLRGSPRNTPYVDANNQFYLDRWENPYQLTRKRV

Radius of gyration: 17.89 Å; chains: 1; bounding box: 41×34×52 Å